Protein AF-A0A1Q8KWK7-F1 (afdb_monomer_lite)

pLDDT: mean 77.72, std 19.15, range [21.69, 97.81]

Radius of gyration: 31.11 Å; chains: 1; bounding box: 52×46×119 Å

Foldseek 3Di:
DDDDDDDDDDDDDDDFFQKWKKFAAFAQDQFLLRAGEHPQQEDFFDKEFAQQAPNCVVVPDDGQWIWTWHDDPRTIMTTIGGPCVDPSNVVSLVVQVVCFLQKFKHWDWDQPDWDWDDDPNDIGIYRNYIGTHHMYIYRAHRRGRSRMGIPDRDDDDDDDDDPVNVVVVVVVVVVVVVVVVVVVVVSVVVVVVVVLVVLLVCLVVLQKWWKWFDPPQAFPLQLRLLLQVLLVVLCVVLVPPDRAAETEIETDDSVPSVPDPDPTTPDMDSDDDQWAFDLVPGRYIYGYSPDGNLSSNLVSSLRSVVNSPDDNVRSVVRSVVRSVVRPDRVVSVVVVVD

Sequence (338 aa):
MMDTKRVGALRVKSEARGEVEAVFATLGVRDLDGDVTIPGAFTEGQEVRISAYGHSSWDGALPVGRGRITVRGNQAVMAGKFFLDTEAGRDTFAVVKHMGELQEWSYGFDVVDSEFGDHAGQRVRFLRRLSVHEVSPVLLGAAGPGRTRTLVAKSAARDHLSPGDRAELRAIAQLHEVRAIREAAHRRDADLRFRREQLAEAVRAGELIPYSEDLVRRPPLATFAPAWAGARWAVTELGVHVDPQIRWFSPEPAELSAVSGDDHVVAYAEQPLLGFCRPNADWTVWLRSDLPSRRAWAVAAHEVAHLAGHDEPGAVLFEAKAAAAYPGPVEVARWLWR

Secondary structure (DSSP, 8-state):
------------------EEEEEEEETTSB-TTSEEEPTT-S-TT-EEEEPSTTTGGGGTPPP-EEEEEEEETTEEEEEEEE-TTSHHHHHHHHHHHHHGGG-EEEEEEEEEEEEEEEETTEEEEEEEEEEEEEEEEESS-TT-TTSSEEEEE---S-----HHHHHHHHHHHHHHHHHHHHHHHHHHHHHHHHHHHHHHHHHHTTS-EEEEE-SSSS--HHHHHHHHHHHHHHHHHHT--SPPEEEEEEEPPTTTTTTS-SSSEEEEESS---EEEETTSSSEEEEETT--HHHHHHHHHHHHHHHTT--HHHHHHHHHHHHHS---HHHHHHHTT-

Structure (mmCIF, N/CA/C/O backbone):
data_AF-A0A1Q8KWK7-F1
#
_entry.id   AF-A0A1Q8KWK7-F1
#
loop_
_atom_site.group_PDB
_atom_site.id
_atom_site.type_symbol
_atom_site.label_atom_id
_atom_site.label_alt_id
_atom_site.label_comp_id
_atom_site.label_asym_id
_atom_site.label_entity_id
_atom_site.label_seq_id
_atom_site.pdbx_PDB_ins_code
_atom_site.Cartn_x
_atom_site.Cartn_y
_atom_site.Cartn_z
_atom_site.occupancy
_atom_site.B_iso_or_equiv
_atom_site.auth_seq_id
_atom_site.auth_comp_id
_atom_site.auth_asym_id
_atom_site.auth_atom_id
_atom_site.pdbx_PDB_model_num
ATOM 1 N N . MET A 1 1 ? 2.372 -3.506 78.000 1.00 33.81 1 MET A N 1
ATOM 2 C CA . MET A 1 1 ? 1.476 -4.656 77.765 1.00 33.81 1 MET A CA 1
ATOM 3 C C . MET A 1 1 ? 0.548 -4.245 76.634 1.00 33.81 1 MET A C 1
ATOM 5 O O . MET A 1 1 ? -0.051 -3.183 76.743 1.00 33.81 1 MET A O 1
ATOM 9 N N . MET A 1 2 ? 0.588 -4.975 75.518 1.00 23.38 2 MET A N 1
ATOM 10 C CA . MET A 1 2 ? -0.150 -4.678 74.286 1.00 23.38 2 MET A CA 1
ATOM 11 C C . MET A 1 2 ? -1.668 -4.788 74.469 1.00 23.38 2 MET A C 1
ATOM 13 O O . MET A 1 2 ? -2.153 -5.586 75.268 1.00 23.38 2 MET A O 1
ATOM 17 N N . ASP A 1 3 ? -2.356 -3.974 73.672 1.00 25.94 3 ASP A N 1
ATOM 18 C CA . ASP A 1 3 ? -3.795 -3.843 73.475 1.00 25.94 3 ASP A CA 1
ATOM 19 C C . ASP A 1 3 ? -4.578 -5.143 73.255 1.00 25.94 3 ASP A C 1
ATOM 21 O O . ASP A 1 3 ? -4.111 -6.105 72.647 1.00 25.94 3 ASP A O 1
ATOM 25 N N . THR A 1 4 ? -5.881 -5.060 73.533 1.00 23.33 4 THR A N 1
ATOM 26 C CA . THR A 1 4 ? -6.863 -5.398 72.491 1.00 23.33 4 THR A CA 1
ATOM 27 C C . THR A 1 4 ? -8.166 -4.622 72.689 1.00 23.33 4 THR A C 1
ATOM 29 O O . THR A 1 4 ? -8.915 -4.855 73.635 1.00 23.33 4 THR A O 1
ATOM 32 N N . LYS A 1 5 ? -8.487 -3.729 71.745 1.00 21.69 5 LYS A N 1
ATOM 33 C CA . LYS A 1 5 ? -9.862 -3.284 71.483 1.00 21.69 5 LYS A CA 1
ATOM 34 C C . LYS A 1 5 ? -10.286 -3.803 70.114 1.00 21.69 5 LYS A C 1
ATOM 36 O O . LYS A 1 5 ? -9.664 -3.496 69.102 1.00 21.69 5 LYS A O 1
ATOM 41 N N . ARG A 1 6 ? -11.361 -4.597 70.100 1.00 30.23 6 ARG A N 1
ATOM 42 C CA . ARG A 1 6 ? -12.084 -4.990 68.886 1.00 30.23 6 ARG A CA 1
ATOM 43 C C . ARG A 1 6 ? -12.682 -3.751 68.211 1.00 30.23 6 ARG A C 1
ATOM 45 O O . ARG A 1 6 ? -13.361 -2.962 68.861 1.00 30.23 6 ARG A O 1
ATOM 52 N N . VAL A 1 7 ? -12.511 -3.667 66.897 1.00 27.02 7 VAL A N 1
ATOM 53 C CA . VAL A 1 7 ? -13.316 -2.871 65.957 1.00 27.02 7 VAL A CA 1
ATOM 54 C C . VAL A 1 7 ? -13.722 -3.890 64.887 1.00 27.02 7 VAL A C 1
ATOM 56 O O . VAL A 1 7 ? -12.856 -4.569 64.351 1.00 27.02 7 VAL A O 1
ATOM 59 N N . GLY A 1 8 ? -14.989 -4.254 64.701 1.00 23.92 8 GLY A N 1
ATOM 60 C CA . GLY A 1 8 ? -16.098 -3.414 64.252 1.00 23.92 8 GLY A CA 1
ATOM 61 C C . GLY A 1 8 ? -16.413 -3.847 62.813 1.00 23.92 8 GLY A C 1
ATOM 62 O O . GLY A 1 8 ? -15.510 -3.872 61.986 1.00 23.92 8 GLY A O 1
ATOM 63 N N . ALA A 1 9 ? -17.649 -4.278 62.549 1.00 27.52 9 ALA A N 1
ATOM 64 C CA . ALA A 1 9 ? -18.087 -4.925 61.308 1.00 27.52 9 ALA A CA 1
ATOM 65 C C . ALA A 1 9 ? -17.506 -4.298 60.024 1.00 27.52 9 ALA A C 1
ATOM 67 O O . ALA A 1 9 ? -17.613 -3.086 59.811 1.00 27.52 9 ALA A O 1
ATOM 68 N N . LEU A 1 10 ? -16.944 -5.141 59.147 1.00 24.11 10 LEU A N 1
ATOM 69 C CA . LEU A 1 10 ? -16.516 -4.746 57.807 1.00 24.11 10 LEU A CA 1
ATOM 70 C C . LEU A 1 10 ? -17.763 -4.394 56.986 1.00 24.11 10 LEU A C 1
ATOM 72 O O . LEU A 1 10 ? -18.460 -5.247 56.444 1.00 24.11 10 LEU A O 1
ATOM 76 N N . ARG A 1 11 ? -18.075 -3.104 56.949 1.00 24.67 11 ARG A N 1
ATOM 77 C CA . ARG A 1 11 ? -19.122 -2.530 56.114 1.00 24.67 11 ARG A CA 1
ATOM 78 C C . ARG A 1 11 ? -18.589 -2.509 54.681 1.00 24.67 11 ARG A C 1
ATOM 80 O O . ARG A 1 11 ? -17.688 -1.726 54.390 1.00 24.67 11 ARG A O 1
ATOM 87 N N . VAL A 1 12 ? -19.130 -3.362 53.807 1.00 35.69 12 VAL A N 1
ATOM 88 C CA . VAL A 1 12 ? -18.898 -3.284 52.355 1.00 35.69 12 VAL A CA 1
ATOM 89 C C . VAL A 1 12 ? -19.246 -1.863 51.914 1.00 35.69 12 VAL A C 1
ATOM 91 O O . VAL A 1 12 ? -20.377 -1.408 52.093 1.00 35.69 12 VAL A O 1
ATOM 94 N N . LYS A 1 13 ? -18.250 -1.125 51.421 1.00 25.31 13 LYS A N 1
ATOM 95 C CA . LYS A 1 13 ? -18.422 0.239 50.924 1.00 25.31 13 LYS A CA 1
ATOM 96 C C . LYS A 1 13 ? -17.697 0.414 49.592 1.00 25.31 13 LYS A C 1
ATOM 98 O O . LYS A 1 13 ? -16.474 0.404 49.542 1.00 25.31 13 LYS A O 1
ATOM 103 N N . SER A 1 14 ? -18.527 0.710 48.592 1.00 34.78 14 SER A N 1
ATOM 104 C CA . SER A 1 14 ? -18.256 1.287 47.272 1.00 34.78 14 SER A CA 1
ATOM 105 C C . SER A 1 14 ? -17.955 0.316 46.128 1.00 34.78 14 SER A C 1
ATOM 107 O O . SER A 1 14 ? -16.841 -0.164 45.956 1.00 34.78 14 SER A O 1
ATOM 109 N N . GLU A 1 15 ? -18.987 0.142 45.304 1.00 45.28 15 GLU A N 1
ATOM 110 C CA . GLU A 1 15 ? -19.025 -0.483 43.981 1.00 45.28 15 GLU A CA 1
ATOM 111 C C . GLU A 1 15 ? -17.955 0.097 43.035 1.00 45.28 15 GLU A C 1
ATOM 113 O O . GLU A 1 15 ? -17.740 1.314 42.987 1.00 45.28 15 GLU A O 1
ATOM 118 N N . ALA A 1 16 ? -17.294 -0.763 42.254 1.00 56.19 16 ALA A N 1
ATOM 119 C CA . ALA A 1 16 ? -16.527 -0.318 41.095 1.00 56.19 16 ALA A CA 1
ATOM 120 C C . ALA A 1 16 ? -17.495 0.349 40.103 1.00 56.19 16 ALA A C 1
ATOM 122 O O . ALA A 1 16 ? -18.523 -0.227 39.759 1.00 56.19 16 ALA A O 1
ATOM 123 N N . ARG A 1 17 ? -17.197 1.575 39.655 1.00 72.44 17 ARG A N 1
ATOM 124 C CA . ARG A 1 17 ? -18.088 2.305 38.732 1.00 72.44 17 ARG A CA 1
ATOM 125 C C . ARG A 1 17 ? -17.868 1.951 37.264 1.00 72.44 17 ARG A C 1
ATOM 127 O O . ARG A 1 17 ? -18.694 2.314 36.436 1.00 72.44 17 ARG A O 1
ATOM 134 N N . GLY A 1 18 ? -16.772 1.260 36.948 1.00 82.12 18 GLY A N 1
ATOM 135 C CA . GLY A 1 18 ? -16.426 0.856 35.582 1.00 82.12 18 GLY A CA 1
ATOM 136 C C . GLY A 1 18 ? -16.164 2.033 34.647 1.00 82.12 18 GLY A C 1
ATOM 137 O O . GLY A 1 18 ? -16.231 1.859 33.439 1.00 82.12 18 GLY A O 1
ATOM 138 N N . GLU A 1 19 ? -15.923 3.227 35.188 1.00 88.00 19 GLU A N 1
ATOM 139 C CA . GLU A 1 19 ? -15.697 4.451 34.419 1.00 88.00 19 GLU A CA 1
ATOM 140 C C . GLU A 1 19 ? -14.281 4.464 33.831 1.00 88.00 19 GLU A C 1
ATOM 142 O O . GLU A 1 19 ? -13.305 4.170 34.534 1.00 88.00 19 GLU A O 1
ATOM 147 N N . VAL A 1 20 ? -14.183 4.852 32.559 1.00 89.81 20 VAL A N 1
ATOM 148 C CA . VAL A 1 20 ? -12.926 5.002 31.826 1.00 89.81 20 VAL A CA 1
ATOM 149 C C . VAL A 1 20 ? -12.938 6.282 30.990 1.00 89.81 20 VAL A C 1
ATOM 151 O O . VAL A 1 20 ? -13.941 6.610 30.361 1.00 89.81 20 VAL A O 1
ATOM 154 N N . GLU A 1 21 ? -11.818 7.000 30.969 1.00 91.31 21 GLU A N 1
ATOM 155 C CA . GLU A 1 21 ? -11.528 7.987 29.926 1.00 91.31 21 GLU A CA 1
ATOM 156 C C . GLU A 1 21 ? -10.283 7.543 29.164 1.00 91.31 21 GLU A C 1
ATOM 158 O O . GLU A 1 21 ? -9.274 7.202 29.785 1.00 91.31 21 GLU A O 1
ATOM 163 N N . ALA A 1 22 ? -10.336 7.575 27.836 1.00 89.75 22 ALA A N 1
ATOM 164 C CA . ALA A 1 22 ? -9.226 7.168 26.986 1.00 89.75 22 ALA A CA 1
ATOM 165 C C . ALA A 1 22 ? -9.057 8.103 25.790 1.00 89.75 22 ALA A C 1
ATOM 167 O O . ALA A 1 22 ? -10.029 8.434 25.115 1.00 89.75 22 ALA A O 1
ATOM 168 N N . VAL A 1 23 ? -7.818 8.502 25.504 1.00 90.88 23 VAL A N 1
ATOM 169 C CA . VAL A 1 23 ? -7.465 9.115 24.218 1.00 90.88 23 VAL A CA 1
ATOM 170 C C . VAL A 1 23 ? -7.363 7.988 23.204 1.00 90.88 23 VAL A C 1
ATOM 172 O O . VAL A 1 23 ? -6.480 7.147 23.354 1.00 90.88 23 VAL A O 1
ATOM 175 N N . PHE A 1 24 ? -8.234 7.974 22.195 1.00 90.19 24 PHE A N 1
ATOM 176 C CA . PHE A 1 24 ? -8.251 6.933 21.159 1.00 90.19 24 PHE A CA 1
ATOM 177 C C . PHE A 1 24 ? -7.716 7.417 19.803 1.00 90.19 24 PHE A C 1
ATOM 179 O O . PHE A 1 24 ? -7.423 6.600 18.936 1.00 90.19 24 PHE A O 1
ATOM 186 N N . ALA A 1 25 ? -7.541 8.731 19.625 1.00 90.88 25 ALA A N 1
ATOM 187 C CA . ALA A 1 25 ? -6.848 9.299 18.472 1.00 90.88 25 ALA A CA 1
ATOM 188 C C . ALA A 1 25 ? -6.155 10.625 18.825 1.00 90.88 25 ALA A C 1
ATOM 190 O O . ALA A 1 25 ? -6.646 11.403 19.649 1.00 90.88 25 ALA A O 1
ATOM 191 N N . THR A 1 26 ? -5.030 10.897 18.159 1.00 87.88 26 THR A N 1
ATOM 192 C CA . THR A 1 26 ? -4.382 12.217 18.137 1.00 87.88 26 THR A CA 1
ATOM 193 C C . THR A 1 26 ? -4.587 12.836 16.756 1.00 87.88 26 THR A C 1
ATOM 195 O O . THR A 1 26 ? -4.325 12.192 15.747 1.00 87.88 26 THR A O 1
ATOM 198 N N . LEU A 1 27 ? -5.067 14.074 16.714 1.00 90.94 27 LEU A N 1
ATOM 199 C CA . LEU A 1 27 ? -5.461 14.786 15.500 1.00 90.94 27 LEU A CA 1
ATOM 200 C C . LEU A 1 27 ? -4.290 15.571 14.902 1.00 90.94 27 LEU A C 1
ATOM 202 O O . LEU A 1 27 ? -3.419 16.057 15.627 1.00 90.94 27 LEU A O 1
ATOM 206 N N . GLY A 1 28 ? -4.314 15.746 13.581 1.00 89.62 28 GLY A N 1
ATOM 207 C CA . GLY A 1 28 ? -3.354 16.557 12.830 1.00 89.62 28 GLY A CA 1
ATOM 208 C C . GLY A 1 28 ? -1.962 15.937 12.711 1.00 89.62 28 GLY A C 1
ATOM 209 O O . GLY A 1 28 ? -1.019 16.636 12.351 1.00 89.62 28 GLY A O 1
ATOM 210 N N . VAL A 1 29 ? -1.823 14.649 13.026 1.00 87.75 29 VAL A N 1
ATOM 211 C CA . VAL A 1 29 ? -0.578 13.888 12.896 1.00 87.75 29 VAL A CA 1
ATOM 212 C C . VAL A 1 29 ? -0.804 12.703 11.972 1.00 87.75 29 VAL A C 1
ATOM 214 O O . VAL A 1 29 ? -1.891 12.128 11.970 1.00 87.75 29 VAL A O 1
ATOM 217 N N . ARG A 1 30 ? 0.229 12.346 11.206 1.00 83.62 30 ARG A N 1
ATOM 218 C CA . ARG A 1 30 ? 0.225 11.134 10.388 1.00 83.62 30 ARG A CA 1
ATOM 219 C C . ARG A 1 30 ? 0.282 9.902 11.287 1.00 83.62 30 ARG A C 1
ATOM 221 O O . ARG A 1 30 ? 1.173 9.813 12.137 1.00 83.62 30 ARG A O 1
ATOM 228 N N . ASP A 1 31 ? -0.661 8.991 11.109 1.00 80.50 31 ASP A N 1
ATOM 229 C CA . ASP A 1 31 ? -0.718 7.724 11.830 1.00 80.50 31 ASP A CA 1
ATOM 230 C C . ASP A 1 31 ? 0.106 6.622 11.131 1.00 80.50 31 ASP A C 1
ATOM 232 O O . ASP A 1 31 ? 0.814 6.867 10.144 1.00 80.50 31 ASP A O 1
ATOM 236 N N . LEU A 1 32 ? 0.090 5.412 11.695 1.00 69.31 32 LEU A N 1
ATOM 237 C CA . LEU A 1 32 ? 0.813 4.259 11.157 1.00 69.31 32 LEU A CA 1
ATOM 238 C C . LEU A 1 32 ? 0.216 3.737 9.844 1.00 69.31 32 LEU A C 1
ATOM 240 O O . LEU A 1 32 ? 0.944 3.105 9.080 1.00 69.31 32 LEU A O 1
ATOM 244 N N . ASP A 1 33 ? -1.054 4.034 9.571 1.00 71.38 33 ASP A N 1
ATOM 245 C CA . ASP A 1 33 ? -1.737 3.680 8.325 1.00 71.38 33 ASP A CA 1
ATOM 246 C C . ASP A 1 33 ? -1.497 4.746 7.230 1.00 71.38 33 ASP A C 1
ATOM 248 O O . ASP A 1 33 ? -1.816 4.547 6.061 1.00 71.38 33 ASP A O 1
ATOM 252 N N . GLY A 1 34 ? -0.834 5.854 7.579 1.00 77.50 34 GLY A N 1
ATOM 253 C CA . GLY A 1 34 ? -0.448 6.922 6.661 1.00 77.50 34 GLY A CA 1
ATOM 254 C C . GLY A 1 34 ? -1.514 7.995 6.462 1.00 77.50 34 GLY A C 1
ATOM 255 O O . GLY A 1 34 ? -1.320 8.891 5.635 1.00 77.50 34 GLY A O 1
ATOM 256 N N . ASP A 1 35 ? -2.588 7.941 7.244 1.00 84.69 35 ASP A N 1
ATOM 257 C CA . ASP A 1 35 ? -3.664 8.917 7.241 1.00 84.69 35 ASP A CA 1
ATOM 258 C C . ASP A 1 35 ? -3.364 10.072 8.203 1.00 84.69 35 ASP A C 1
ATOM 260 O O . ASP A 1 35 ? -2.607 9.949 9.169 1.00 84.69 35 ASP A O 1
ATOM 264 N N . VAL A 1 36 ? -3.992 11.222 7.954 1.00 89.94 36 VAL A N 1
ATOM 265 C CA . VAL A 1 36 ? -4.027 12.346 8.895 1.00 89.94 36 VAL A CA 1
ATOM 266 C C . VAL A 1 36 ? -5.477 12.651 9.237 1.00 89.94 36 VAL A C 1
ATOM 268 O O . VAL A 1 36 ? -6.229 13.192 8.427 1.00 89.94 36 VAL A O 1
ATOM 271 N N . THR A 1 37 ? -5.876 12.352 10.470 1.00 93.12 37 THR A N 1
ATOM 272 C CA . THR A 1 37 ? -7.208 12.728 10.961 1.00 93.12 37 THR A CA 1
ATOM 273 C C . THR A 1 37 ? -7.216 14.194 11.374 1.00 93.12 37 THR A C 1
ATOM 275 O O . THR A 1 37 ? -6.492 14.577 12.295 1.00 93.12 37 THR A O 1
ATOM 278 N N . ILE A 1 38 ? -8.014 15.038 10.714 1.00 94.25 38 ILE A N 1
ATOM 279 C CA . ILE A 1 38 ? -8.011 16.484 10.989 1.00 94.25 38 ILE A CA 1
ATOM 280 C C . ILE A 1 38 ? -8.949 16.865 12.149 1.00 94.25 38 ILE A C 1
ATOM 282 O O . ILE A 1 38 ? -9.902 16.140 12.454 1.00 94.25 38 ILE A O 1
ATOM 286 N N . PRO A 1 39 ? -8.727 18.019 12.809 1.00 93.69 39 PRO A N 1
ATOM 287 C CA . PRO A 1 39 ? -9.713 18.591 13.721 1.00 93.69 39 PRO A CA 1
ATOM 288 C C . PRO A 1 39 ? -11.090 18.720 13.058 1.00 93.69 39 PRO A C 1
ATOM 290 O O . PRO A 1 39 ? -11.207 19.258 11.961 1.00 93.69 39 PRO A O 1
ATOM 293 N N . GLY A 1 40 ? -12.128 18.221 13.733 1.00 92.69 40 GLY A N 1
ATOM 294 C CA . GLY A 1 40 ? -13.500 18.179 13.210 1.00 92.69 40 GLY A CA 1
ATOM 295 C C . GLY A 1 40 ? -13.894 16.871 12.516 1.00 92.69 40 GLY A C 1
ATOM 296 O O . GLY A 1 40 ? -15.066 16.707 12.190 1.00 92.69 40 GLY A O 1
ATOM 297 N N . ALA A 1 41 ? -12.969 15.917 12.350 1.00 94.38 41 ALA A N 1
ATOM 298 C CA . ALA A 1 41 ? -13.277 14.626 11.729 1.00 94.38 41 ALA A CA 1
ATOM 299 C C . ALA A 1 41 ? -14.226 13.740 12.545 1.00 94.38 41 ALA A C 1
ATOM 301 O O . ALA A 1 41 ? -14.972 12.940 11.977 1.00 94.38 41 ALA A O 1
ATOM 302 N N . PHE A 1 42 ? -14.208 13.886 13.870 1.00 95.06 42 PHE A N 1
ATOM 303 C CA . PHE A 1 42 ? -15.075 13.150 14.783 1.00 95.06 42 PHE A CA 1
ATOM 304 C C . PHE A 1 42 ? -16.322 13.953 15.142 1.00 95.06 42 PHE A C 1
ATOM 306 O O . PHE A 1 42 ? -16.250 15.155 15.400 1.00 95.06 42 PHE A O 1
ATOM 313 N N . THR A 1 43 ? -17.460 13.264 15.230 1.00 93.31 43 THR A N 1
ATOM 314 C CA . THR A 1 43 ? -18.720 13.874 15.662 1.00 93.31 43 THR A CA 1
ATOM 315 C C . THR A 1 43 ? -18.739 14.005 17.188 1.00 93.31 43 THR A C 1
ATOM 317 O O . THR A 1 43 ? -18.772 13.006 17.908 1.00 93.31 43 THR A O 1
ATOM 320 N N . GLU A 1 44 ? -18.727 15.242 17.692 1.00 93.19 44 GLU A N 1
ATOM 321 C CA . GLU A 1 44 ? -18.819 15.528 19.129 1.00 93.19 44 GLU A CA 1
ATOM 322 C C . GLU A 1 44 ? -20.098 14.926 19.725 1.00 93.19 44 GLU A C 1
ATOM 324 O O . GLU A 1 44 ? -21.193 15.058 19.177 1.00 93.19 44 GLU A O 1
ATOM 329 N N . GLY A 1 45 ? -19.964 14.257 20.867 1.00 91.56 45 GLY A N 1
ATOM 330 C CA . GLY A 1 45 ? -21.085 13.644 21.561 1.00 91.56 45 GLY A CA 1
ATOM 331 C C . GLY A 1 45 ? -21.585 12.335 20.947 1.00 91.56 45 GLY A C 1
ATOM 332 O O . GLY A 1 45 ? -22.549 11.779 21.479 1.00 91.56 45 GLY A O 1
ATOM 333 N N . GLN A 1 46 ? -20.952 11.816 19.890 1.00 93.31 46 GLN A N 1
ATOM 334 C CA . GLN A 1 46 ? -21.315 10.533 19.288 1.00 93.31 46 GLN A CA 1
ATOM 335 C C . GLN A 1 46 ? -21.233 9.400 20.316 1.00 93.31 46 GLN A C 1
ATOM 337 O O . GLN A 1 46 ? -20.225 9.240 21.009 1.00 93.31 46 GLN A O 1
ATOM 342 N N . GLU A 1 47 ? -22.306 8.614 20.423 1.00 95.62 47 GLU A N 1
ATOM 343 C CA . GLU A 1 47 ? -22.310 7.407 21.246 1.00 95.62 47 GLU A CA 1
ATOM 344 C C . GLU A 1 47 ? -21.597 6.273 20.519 1.00 95.62 47 GLU A C 1
ATOM 346 O O . GLU A 1 47 ? -21.844 6.023 19.340 1.00 95.62 47 GLU A O 1
ATOM 351 N N . VAL A 1 48 ? -20.736 5.568 21.244 1.00 92.06 48 VAL A N 1
ATOM 352 C CA . VAL A 1 48 ? -19.946 4.458 20.715 1.00 92.06 48 VAL A CA 1
ATOM 353 C C . VAL A 1 48 ? -20.020 3.254 21.636 1.00 92.06 48 VAL A C 1
ATOM 355 O O . VAL A 1 48 ? -20.239 3.366 22.847 1.00 92.06 48 VAL A O 1
ATOM 358 N N . ARG A 1 49 ? -19.823 2.076 21.052 1.00 97.00 49 ARG A N 1
ATOM 359 C CA . ARG A 1 49 ? -19.606 0.841 21.807 1.00 97.00 49 ARG A CA 1
ATOM 360 C C . ARG A 1 49 ? -18.161 0.809 22.286 1.00 97.00 49 ARG A C 1
ATOM 362 O O . ARG A 1 49 ? -17.277 1.271 21.572 1.00 97.00 49 ARG A O 1
ATOM 369 N N . ILE A 1 50 ? -17.932 0.241 23.465 1.00 96.12 50 ILE A N 1
ATOM 370 C CA . ILE A 1 50 ? -16.594 -0.215 23.838 1.00 96.12 50 ILE A CA 1
ATOM 371 C C . ILE A 1 50 ? -16.506 -1.671 23.393 1.00 96.12 50 ILE A C 1
ATOM 373 O O . ILE A 1 50 ? -17.195 -2.526 23.960 1.00 96.12 50 ILE A O 1
ATOM 377 N N . SER A 1 51 ? -15.725 -1.943 22.348 1.00 92.12 51 SER A N 1
ATOM 378 C CA . SER A 1 51 ? -15.500 -3.318 21.897 1.00 92.12 51 SER A CA 1
ATOM 379 C C . SER A 1 51 ? -14.698 -4.086 22.942 1.00 92.12 51 SER A C 1
ATOM 381 O O . SER A 1 51 ? -13.898 -3.517 23.691 1.00 92.12 51 SER A O 1
ATOM 383 N N . ALA A 1 52 ? -14.886 -5.402 22.964 1.00 88.94 52 ALA A N 1
ATOM 384 C CA . ALA A 1 52 ? -13.947 -6.293 23.626 1.00 88.94 52 ALA A CA 1
ATOM 385 C C . ALA A 1 52 ? -12.521 -6.104 23.053 1.00 88.94 52 ALA A C 1
ATOM 387 O O . ALA A 1 52 ? -12.341 -5.613 21.931 1.00 88.94 52 ALA A O 1
ATOM 388 N N . TYR A 1 53 ? -11.513 -6.474 23.850 1.00 87.38 53 TYR A N 1
ATOM 389 C CA . TYR A 1 53 ? -10.090 -6.220 23.582 1.00 87.38 53 TYR A CA 1
ATOM 390 C C . TYR A 1 53 ? -9.675 -6.644 22.168 1.00 87.38 53 TYR A C 1
ATOM 392 O O . TYR A 1 53 ? -10.051 -7.732 21.725 1.00 87.38 53 TYR A O 1
ATOM 400 N N . GLY A 1 54 ? -8.896 -5.807 21.478 1.00 81.62 54 GLY A N 1
ATOM 401 C CA . GLY A 1 54 ? -8.422 -6.089 20.121 1.00 81.62 54 GLY A CA 1
ATOM 402 C C . GLY A 1 54 ? -9.573 -6.213 19.133 1.00 81.62 54 GLY A C 1
ATOM 403 O O . GLY A 1 54 ? -9.703 -7.252 18.498 1.00 81.62 54 GLY A O 1
ATOM 404 N N . HIS A 1 55 ? -10.474 -5.222 19.109 1.00 85.19 55 HIS A N 1
ATOM 405 C CA . HIS A 1 55 ? -11.594 -5.158 18.155 1.00 85.19 55 HIS A CA 1
ATOM 406 C C . HIS A 1 55 ? -12.510 -6.387 18.146 1.00 85.19 55 HIS A C 1
ATOM 408 O O . HIS A 1 55 ? -13.252 -6.640 17.199 1.00 85.19 55 HIS A O 1
ATOM 414 N N . SER A 1 56 ? -12.494 -7.172 19.222 1.00 82.38 56 SER A N 1
ATOM 415 C CA . SER A 1 56 ? -12.978 -8.544 19.143 1.00 82.38 56 SER A CA 1
ATOM 416 C C . SER A 1 56 ? -14.486 -8.697 19.045 1.00 82.38 56 SER A C 1
ATOM 418 O O . SER A 1 56 ? -14.973 -9.783 18.717 1.00 82.38 56 SER A O 1
ATOM 420 N N . SER A 1 57 ? -15.226 -7.608 19.254 1.00 77.88 57 SER A N 1
ATOM 421 C CA . SER A 1 57 ? -16.659 -7.580 19.010 1.00 77.88 57 SER A CA 1
ATOM 422 C C . SER A 1 57 ? -17.042 -7.706 17.537 1.00 77.88 57 SER A C 1
ATOM 424 O O . SER A 1 57 ? -18.149 -8.155 17.248 1.00 77.88 57 SER A O 1
ATOM 426 N N . TRP A 1 58 ? -16.129 -7.406 16.610 1.00 72.50 58 TRP A N 1
ATOM 427 C CA . TRP A 1 58 ? -16.331 -7.657 15.180 1.00 72.50 58 TRP A CA 1
ATOM 428 C C . TRP A 1 58 ? -16.308 -9.150 14.823 1.00 72.50 58 TRP A C 1
ATOM 430 O O . TRP A 1 58 ? -16.947 -9.551 13.856 1.00 72.50 58 TRP A O 1
ATOM 440 N N . ASP A 1 59 ? -15.671 -9.983 15.652 1.00 78.00 59 ASP A N 1
ATOM 441 C CA . ASP A 1 59 ? -15.607 -11.441 15.469 1.00 78.00 59 ASP A CA 1
ATOM 442 C C . ASP A 1 59 ? -16.564 -12.196 16.410 1.00 78.00 59 ASP A C 1
ATOM 444 O O . ASP A 1 59 ? -16.365 -13.371 16.724 1.00 78.00 59 ASP A O 1
ATOM 448 N N . GLY A 1 60 ? -17.601 -11.512 16.902 1.00 77.38 60 GLY A N 1
ATOM 449 C CA . GLY A 1 60 ? -18.682 -12.119 17.679 1.00 77.38 60 GLY A CA 1
ATOM 450 C C . GLY A 1 60 ? -18.535 -12.052 19.201 1.00 77.38 60 GLY A C 1
ATOM 451 O O . GLY A 1 60 ? -19.437 -12.517 19.899 1.00 77.38 60 GLY A O 1
ATOM 452 N N . ALA A 1 61 ? -17.468 -11.454 19.749 1.00 81.19 61 ALA A N 1
ATOM 453 C CA . ALA A 1 61 ? -17.436 -11.156 21.182 1.00 81.19 61 ALA A CA 1
ATOM 454 C C . ALA A 1 61 ? -18.473 -10.073 21.536 1.00 81.19 61 ALA A C 1
ATOM 456 O O . ALA A 1 61 ? -18.725 -9.139 20.775 1.00 81.19 61 ALA A O 1
ATOM 457 N N . LEU A 1 62 ? -19.077 -10.146 22.718 1.00 88.06 62 LEU A N 1
ATOM 458 C CA . LEU A 1 62 ? -20.026 -9.111 23.128 1.00 88.06 62 LEU A CA 1
ATOM 459 C C . LEU A 1 62 ? -19.291 -7.792 23.434 1.00 88.06 62 LEU A C 1
ATOM 461 O O . LEU A 1 62 ? -18.207 -7.829 24.020 1.00 88.06 62 LEU A O 1
ATOM 465 N N . PRO A 1 63 ? -19.857 -6.624 23.077 1.00 90.88 63 PRO A N 1
ATOM 466 C CA . PRO A 1 63 ? -19.345 -5.342 23.543 1.00 90.88 63 PRO A CA 1
ATOM 467 C C . PRO A 1 63 ? -19.296 -5.294 25.071 1.00 90.88 63 PRO A C 1
ATOM 469 O O . PRO A 1 63 ? -20.218 -5.740 25.754 1.00 90.88 63 PRO A O 1
ATOM 472 N N . VAL A 1 64 ? -18.227 -4.716 25.604 1.00 94.56 64 VAL A N 1
ATOM 473 C CA . VAL A 1 64 ? -17.910 -4.737 27.041 1.00 94.56 64 VAL A CA 1
ATOM 474 C C . VAL A 1 64 ? -18.282 -3.440 27.748 1.00 94.56 64 VAL A C 1
ATOM 476 O O . VAL A 1 64 ? -18.125 -3.322 28.962 1.00 94.56 64 VAL A O 1
ATOM 479 N N . GLY A 1 65 ? -18.772 -2.452 27.002 1.00 95.00 65 GLY A N 1
ATOM 480 C CA . GLY A 1 65 ? -19.204 -1.175 27.540 1.00 95.00 65 GLY A CA 1
ATOM 481 C C . GLY A 1 65 ? -19.777 -0.243 26.481 1.00 95.00 65 GLY A C 1
ATOM 482 O O . GLY A 1 65 ? -19.956 -0.602 25.314 1.00 95.00 65 GLY A O 1
ATOM 483 N N . ARG A 1 66 ? -20.041 0.995 26.895 1.00 96.12 66 ARG A N 1
ATOM 484 C CA . ARG A 1 66 ? -20.451 2.095 26.012 1.00 96.12 66 ARG A CA 1
ATOM 485 C C . ARG A 1 66 ? -19.766 3.390 26.415 1.00 96.12 66 ARG A C 1
ATOM 487 O O . ARG A 1 66 ? -19.432 3.572 27.586 1.00 96.12 66 ARG A O 1
ATOM 494 N N . GLY A 1 67 ? -19.620 4.304 25.470 1.00 94.06 67 GLY A N 1
ATOM 495 C CA . GLY A 1 67 ? -19.020 5.605 25.714 1.00 94.06 67 GLY A CA 1
ATOM 496 C C . GLY A 1 67 ? -19.564 6.698 24.816 1.00 94.06 67 GLY A C 1
ATOM 497 O O . GLY A 1 67 ? -20.471 6.488 24.008 1.00 94.06 67 GLY A O 1
ATOM 498 N N . ARG A 1 68 ? -19.000 7.885 25.001 1.00 95.75 68 ARG A N 1
ATOM 499 C CA . ARG A 1 68 ? -19.275 9.083 24.220 1.00 95.75 68 ARG A CA 1
ATOM 500 C C . ARG A 1 68 ? -17.957 9.706 23.784 1.00 95.75 68 ARG A C 1
ATOM 502 O O . ARG A 1 68 ? -17.039 9.817 24.598 1.00 95.75 68 ARG A O 1
ATOM 509 N N . ILE A 1 69 ? -17.880 10.097 22.517 1.00 95.00 69 ILE A N 1
ATOM 510 C CA . ILE A 1 69 ? -16.727 10.808 21.967 1.00 95.00 69 ILE A CA 1
ATOM 511 C C . ILE A 1 69 ? -16.807 12.284 22.351 1.00 95.00 69 ILE A C 1
ATOM 513 O O . ILE A 1 69 ? -17.850 12.917 22.191 1.00 95.00 69 ILE A O 1
ATOM 517 N N . THR A 1 70 ? -15.677 12.823 22.796 1.00 91.69 70 THR A N 1
ATOM 518 C CA . THR A 1 70 ? -15.440 14.253 22.971 1.00 91.69 70 THR A CA 1
ATOM 519 C C . THR A 1 70 ? -14.067 14.619 22.430 1.00 91.69 70 THR A C 1
ATOM 521 O O . THR A 1 70 ? -13.095 13.893 22.636 1.00 91.69 70 THR A O 1
ATOM 524 N N . VAL A 1 71 ? -13.955 15.766 21.770 1.00 90.38 71 VAL A N 1
ATOM 525 C CA . VAL A 1 71 ? -12.680 16.296 21.279 1.00 90.38 71 VAL A CA 1
ATOM 526 C C . VAL A 1 71 ? -12.124 17.323 22.267 1.00 90.38 71 VAL A C 1
ATOM 528 O O . VAL A 1 71 ? -12.787 18.289 22.638 1.00 90.38 71 VAL A O 1
ATOM 531 N N . ARG A 1 72 ? -10.878 17.123 22.709 1.00 88.12 72 ARG A N 1
ATOM 532 C CA . ARG A 1 72 ? -10.154 18.015 23.629 1.00 88.12 72 ARG A CA 1
ATOM 533 C C . ARG A 1 72 ? -8.844 18.458 22.976 1.00 88.12 72 ARG A C 1
ATOM 535 O O . ARG A 1 72 ? -7.857 17.726 22.985 1.00 88.12 72 ARG A O 1
ATOM 542 N N . GLY A 1 73 ? -8.825 19.658 22.394 1.00 91.06 73 GLY A N 1
ATOM 543 C CA . GLY A 1 73 ? -7.658 20.157 21.659 1.00 91.06 73 GLY A CA 1
ATOM 544 C C . GLY A 1 73 ? -7.346 19.275 20.447 1.00 91.06 73 GLY A C 1
ATOM 545 O O . GLY A 1 73 ? -8.184 19.127 19.563 1.00 91.06 73 GLY A O 1
ATOM 546 N N . ASN A 1 74 ? -6.158 18.668 20.417 1.00 88.88 74 ASN A N 1
ATOM 547 C CA . ASN A 1 74 ? -5.750 17.727 19.370 1.00 88.88 74 ASN A CA 1
ATOM 548 C C . ASN A 1 74 ? -5.994 16.253 19.741 1.00 88.88 74 ASN A C 1
ATOM 550 O O . ASN A 1 74 ? -5.389 15.373 19.137 1.00 88.88 74 ASN A O 1
ATOM 554 N N . GLN A 1 75 ? -6.824 15.957 20.742 1.00 89.50 75 GLN A N 1
ATOM 555 C CA . GLN A 1 75 ? -7.105 14.588 21.180 1.00 89.50 75 GLN A CA 1
ATOM 556 C C . GLN A 1 75 ? -8.587 14.264 21.023 1.00 89.50 75 GLN A C 1
ATOM 558 O O . GLN A 1 75 ? -9.443 15.014 21.493 1.00 89.50 75 GLN A O 1
ATOM 563 N N . ALA A 1 76 ? -8.886 13.121 20.409 1.00 92.94 76 ALA A N 1
ATOM 564 C CA . ALA A 1 76 ? -10.206 12.513 20.486 1.00 92.94 76 ALA A CA 1
ATOM 565 C C . ALA A 1 76 ? -10.247 11.588 21.707 1.00 92.94 76 ALA A C 1
ATOM 567 O O . ALA A 1 76 ? -9.411 10.692 21.862 1.00 92.94 76 ALA A O 1
ATOM 568 N N . VAL A 1 77 ? -11.198 11.847 22.598 1.00 93.69 77 VAL A N 1
ATOM 569 C CA . VAL A 1 77 ? -11.337 11.188 23.895 1.00 93.69 77 VAL A CA 1
ATOM 570 C C . VAL A 1 77 ? -12.661 10.443 23.937 1.00 93.69 77 VAL A C 1
ATOM 572 O O . VAL A 1 77 ? -13.700 10.986 23.579 1.00 93.69 77 VAL A O 1
ATOM 575 N N . MET A 1 78 ? -12.634 9.204 24.408 1.00 95.00 78 MET A N 1
ATOM 576 C CA . MET A 1 78 ? -13.826 8.445 24.753 1.00 95.00 78 MET A CA 1
ATOM 577 C C . MET A 1 78 ? -14.004 8.495 26.269 1.00 95.00 78 MET A C 1
ATOM 579 O O . MET A 1 78 ? -13.110 8.090 27.011 1.00 95.00 78 MET A O 1
ATOM 583 N N . ALA A 1 79 ? -15.151 9.003 26.720 1.00 93.00 79 ALA A N 1
ATOM 584 C CA . ALA A 1 79 ? -15.605 8.892 28.102 1.00 93.00 79 ALA A CA 1
ATOM 585 C C . ALA A 1 79 ? -16.661 7.786 28.178 1.00 93.00 79 ALA A C 1
ATOM 587 O O . ALA A 1 79 ? -17.716 7.885 27.544 1.00 93.00 79 ALA A O 1
ATOM 588 N N . GLY A 1 80 ? -16.386 6.719 28.925 1.00 92.19 80 GLY A N 1
ATOM 589 C CA . GLY A 1 80 ? -17.189 5.504 28.867 1.00 92.19 80 GLY A CA 1
ATOM 590 C C . GLY A 1 80 ? -17.312 4.740 30.170 1.00 92.19 80 GLY A C 1
ATOM 591 O O . GLY A 1 80 ? -16.751 5.097 31.207 1.00 92.19 80 GLY A O 1
ATOM 592 N N . LYS A 1 81 ? -18.115 3.678 30.098 1.00 92.94 81 LYS A N 1
ATOM 593 C CA . LYS A 1 81 ? -18.438 2.794 31.210 1.00 92.94 81 LYS A CA 1
ATOM 594 C C . LYS A 1 81 ? -18.472 1.339 30.749 1.00 92.94 81 LYS A C 1
ATOM 596 O O . LYS A 1 81 ? -19.205 1.006 29.815 1.00 92.94 81 LYS A O 1
ATOM 601 N N . PHE A 1 82 ? -17.721 0.484 31.436 1.00 92.94 82 PHE A N 1
ATOM 602 C CA . PHE A 1 82 ? -17.766 -0.967 31.269 1.00 92.94 82 PHE A CA 1
ATOM 603 C C . PHE A 1 82 ? -19.026 -1.572 31.905 1.00 92.94 82 PHE A C 1
ATOM 605 O O . PHE A 1 82 ? -19.512 -1.108 32.942 1.00 92.94 82 PHE A O 1
ATOM 612 N N . PHE A 1 83 ? -19.537 -2.641 31.300 1.00 91.94 83 PHE A N 1
ATOM 613 C CA . PHE A 1 83 ? -20.660 -3.437 31.793 1.00 91.94 83 PHE A CA 1
ATOM 614 C C . PHE A 1 83 ? -20.183 -4.402 32.883 1.00 91.94 83 PHE A C 1
ATOM 616 O O . PHE A 1 83 ? -19.951 -5.584 32.638 1.00 91.94 83 PHE A O 1
ATOM 623 N N . LEU A 1 84 ? -19.970 -3.885 34.096 1.00 87.69 84 LEU A N 1
ATOM 624 C CA . LEU A 1 84 ? -19.429 -4.660 35.223 1.00 87.69 84 LEU A CA 1
ATOM 625 C C . LEU A 1 84 ? -20.386 -5.731 35.777 1.00 87.69 84 LEU A C 1
ATOM 627 O O . LEU A 1 84 ? -20.003 -6.537 36.624 1.00 87.69 84 LEU A O 1
ATOM 631 N N . ASP A 1 85 ? -21.627 -5.755 35.314 1.00 84.62 85 ASP A N 1
ATOM 632 C CA . ASP A 1 85 ? -22.581 -6.843 35.514 1.00 84.62 85 ASP A CA 1
ATOM 633 C C . ASP A 1 85 ? -22.273 -8.061 34.625 1.00 84.62 85 ASP A C 1
ATOM 635 O O . ASP A 1 85 ? -22.605 -9.188 34.993 1.00 84.62 85 ASP A O 1
ATOM 639 N N . THR A 1 86 ? -21.520 -7.879 33.539 1.00 81.25 86 THR A N 1
ATOM 640 C CA . THR A 1 86 ? -21.029 -8.964 32.676 1.00 81.25 86 THR A CA 1
ATOM 641 C C . THR A 1 86 ? -19.626 -9.427 33.075 1.00 81.25 86 THR A C 1
ATOM 643 O O . THR A 1 86 ? -18.818 -8.646 33.576 1.00 81.25 86 THR A O 1
ATOM 646 N N . GLU A 1 87 ? -19.319 -10.704 32.846 1.00 85.19 87 GLU A N 1
ATOM 647 C CA . GLU A 1 87 ? -17.973 -11.259 33.056 1.00 85.19 87 GLU A CA 1
ATOM 648 C C . GLU A 1 87 ? -16.946 -10.578 32.145 1.00 85.19 87 GLU A C 1
ATOM 650 O O . GLU A 1 87 ? -16.020 -9.940 32.637 1.00 85.19 87 GLU A O 1
ATOM 655 N N . ALA A 1 88 ? -17.210 -10.549 30.836 1.00 81.75 88 ALA A N 1
ATOM 656 C CA . ALA A 1 88 ? -16.340 -9.902 29.855 1.00 81.75 88 ALA A CA 1
ATOM 657 C C . ALA A 1 88 ? -16.065 -8.415 30.164 1.00 81.75 88 ALA A C 1
ATOM 659 O O . ALA A 1 88 ? -14.945 -7.933 29.978 1.00 81.75 88 ALA A O 1
ATOM 660 N N . GLY A 1 89 ? -17.068 -7.679 30.656 1.00 86.88 89 GLY A N 1
ATOM 661 C CA . GLY A 1 89 ? -16.914 -6.284 31.063 1.00 86.88 89 GLY A CA 1
ATOM 662 C C . GLY A 1 89 ? -16.044 -6.104 32.306 1.00 86.88 89 GLY A C 1
ATOM 663 O O . GLY A 1 89 ? -15.213 -5.195 32.333 1.00 86.88 89 GLY A O 1
ATOM 664 N N . ARG A 1 90 ? -16.186 -6.974 33.316 1.00 88.44 90 ARG A N 1
ATOM 665 C CA . ARG A 1 90 ? -15.322 -6.958 34.509 1.00 88.44 90 ARG A CA 1
ATOM 666 C C . ARG A 1 90 ? -13.879 -7.293 34.163 1.00 88.44 90 ARG A C 1
ATOM 668 O O . ARG A 1 90 ? -12.984 -6.561 34.584 1.00 88.44 90 ARG A O 1
ATOM 675 N N . ASP A 1 91 ? -13.672 -8.339 33.375 1.00 84.88 91 ASP A N 1
ATOM 676 C CA . ASP A 1 91 ? -12.338 -8.817 33.024 1.00 84.88 91 ASP A CA 1
ATOM 677 C C . ASP A 1 91 ? -11.609 -7.791 32.163 1.00 84.88 91 ASP A C 1
ATOM 679 O O . ASP A 1 91 ? -10.482 -7.405 32.473 1.00 84.88 91 ASP A O 1
ATOM 683 N N . THR A 1 92 ? -12.280 -7.242 31.145 1.00 86.06 92 THR A N 1
ATOM 684 C CA . THR A 1 92 ? -11.678 -6.204 30.297 1.00 86.06 92 THR A CA 1
ATOM 685 C C . THR A 1 92 ? -11.341 -4.954 31.105 1.00 86.06 92 THR A C 1
ATOM 687 O O . THR A 1 92 ? -10.260 -4.393 30.933 1.00 86.06 92 THR A O 1
ATOM 690 N N . PHE A 1 93 ? -12.212 -4.529 32.027 1.00 87.50 93 PHE A N 1
ATOM 691 C CA . PHE A 1 93 ? -11.918 -3.394 32.903 1.00 87.50 93 PHE A CA 1
ATOM 692 C C . PHE A 1 93 ? -10.704 -3.656 33.805 1.00 87.50 93 PHE A C 1
ATOM 694 O O . PHE A 1 93 ? -9.855 -2.775 33.964 1.00 87.50 93 PHE A O 1
ATOM 701 N N . ALA A 1 94 ? -10.595 -4.858 34.376 1.00 83.38 94 ALA A N 1
ATOM 702 C CA . ALA A 1 94 ? -9.452 -5.248 35.194 1.00 83.38 94 ALA A CA 1
ATOM 703 C C . ALA A 1 94 ? -8.153 -5.248 34.375 1.00 83.38 94 ALA A C 1
ATOM 705 O O . ALA A 1 94 ? -7.159 -4.662 34.808 1.00 83.38 94 ALA A O 1
ATOM 706 N N . VAL A 1 95 ? -8.175 -5.820 33.168 1.00 82.75 95 VAL A N 1
ATOM 707 C CA . VAL A 1 95 ? -7.032 -5.812 32.244 1.00 82.75 95 VAL A CA 1
ATOM 708 C C . VAL A 1 95 ? -6.636 -4.382 31.887 1.00 82.75 95 VAL A C 1
ATOM 710 O O . VAL A 1 95 ? -5.469 -4.032 32.029 1.00 82.75 95 VAL A O 1
ATOM 713 N N . VAL A 1 96 ? -7.590 -3.534 31.490 1.00 84.19 96 VAL A N 1
ATOM 714 C CA . VAL A 1 96 ? -7.328 -2.128 31.137 1.00 84.19 96 VAL A CA 1
ATOM 715 C C . VAL A 1 96 ? -6.659 -1.382 32.288 1.00 84.19 96 VAL A C 1
ATOM 717 O O . VAL A 1 96 ? -5.681 -0.658 32.103 1.00 84.19 96 VAL A O 1
ATOM 720 N N . LYS A 1 97 ? -7.146 -1.605 33.509 1.00 80.12 97 LYS A N 1
ATOM 721 C CA . LYS A 1 97 ? -6.576 -1.001 34.710 1.00 80.12 97 LYS A CA 1
ATOM 722 C C . LYS A 1 97 ? -5.145 -1.480 34.980 1.00 80.12 97 LYS A C 1
ATOM 724 O O . LYS A 1 97 ? -4.299 -0.661 35.326 1.00 80.12 97 LYS A O 1
ATOM 729 N N . HIS A 1 98 ? -4.883 -2.782 34.869 1.00 78.50 98 HIS A N 1
ATOM 730 C CA . HIS A 1 98 ? -3.573 -3.358 35.187 1.00 78.50 98 HIS A CA 1
ATOM 731 C C . HIS A 1 98 ? -2.524 -3.126 34.097 1.00 78.50 98 HIS A C 1
ATOM 733 O O . HIS A 1 98 ? -1.345 -3.002 34.418 1.00 78.50 98 HIS A O 1
ATOM 739 N N . MET A 1 99 ? -2.940 -3.044 32.833 1.00 75.88 99 MET A N 1
ATOM 740 C CA . MET A 1 99 ? -2.048 -2.725 31.720 1.00 75.88 99 MET A CA 1
ATOM 741 C C . MET A 1 99 ? -1.581 -1.269 31.772 1.00 75.88 99 MET A C 1
ATOM 743 O O . MET A 1 99 ? -0.426 -0.991 31.453 1.00 75.88 99 MET A O 1
ATOM 747 N N . GLY A 1 100 ? -2.445 -0.345 32.208 1.00 75.88 100 GLY A N 1
ATOM 748 C CA . GLY A 1 100 ? -2.092 1.067 32.327 1.00 75.88 100 GLY A CA 1
ATOM 749 C C . GLY A 1 100 ? -1.564 1.624 31.003 1.00 75.88 100 GLY A C 1
ATOM 750 O O . GLY A 1 100 ? -2.245 1.556 29.985 1.00 75.88 100 GLY A O 1
ATOM 751 N N . GLU A 1 101 ? -0.343 2.158 31.019 1.00 74.75 101 GLU A N 1
ATOM 752 C CA . GLU A 1 101 ? 0.319 2.739 29.840 1.00 74.75 101 GLU A CA 1
ATOM 753 C C . GLU A 1 101 ? 0.889 1.697 28.862 1.00 74.75 101 GLU A C 1
ATOM 755 O O . GLU A 1 101 ? 1.255 2.054 27.749 1.00 74.75 101 GLU A O 1
ATOM 760 N N . LEU A 1 102 ? 0.962 0.414 29.243 1.00 71.94 102 LEU A N 1
ATOM 761 C CA . LEU A 1 102 ? 1.394 -0.667 28.339 1.00 71.94 102 LEU A CA 1
ATOM 762 C C . LEU A 1 102 ? 0.320 -1.047 27.312 1.00 71.94 102 LEU A C 1
ATOM 764 O O . LEU A 1 102 ? 0.549 -1.897 26.456 1.00 71.94 102 LEU A O 1
ATOM 768 N N . GLN A 1 103 ? -0.867 -0.471 27.456 1.00 84.56 103 GLN A N 1
ATOM 769 C CA . GLN A 1 103 ? -1.998 -0.627 26.567 1.00 84.56 103 GLN A CA 1
ATOM 770 C C . GLN A 1 103 ? -2.290 0.697 25.869 1.00 84.56 103 GLN A C 1
ATOM 772 O O . GLN A 1 103 ? -2.157 1.782 26.435 1.00 84.56 103 GLN A O 1
ATOM 777 N N . GLU A 1 104 ? -2.845 0.563 24.677 1.00 84.94 104 GLU A N 1
ATOM 778 C CA . GLU A 1 104 ? -3.303 1.649 23.839 1.00 84.94 104 GLU A CA 1
ATOM 779 C C . GLU A 1 104 ? -4.778 1.487 23.457 1.00 84.94 104 GLU A C 1
ATOM 781 O O . GLU A 1 104 ? -5.475 0.572 23.907 1.00 84.94 104 GLU A O 1
ATOM 786 N N . TRP A 1 105 ? -5.280 2.419 22.654 1.00 89.94 105 TRP A N 1
ATOM 787 C CA . TRP A 1 105 ? -6.664 2.433 22.201 1.00 89.94 105 TRP A CA 1
ATOM 788 C C . TRP A 1 105 ? -6.737 2.580 20.685 1.00 89.94 105 TRP A C 1
ATOM 790 O O . TRP A 1 105 ? -5.900 3.220 20.050 1.00 89.94 105 TRP A O 1
ATOM 800 N N . SER A 1 106 ? -7.757 1.968 20.100 1.00 90.31 106 SER A N 1
ATOM 801 C CA . SER A 1 106 ? -8.064 2.038 18.676 1.00 90.31 106 SER A CA 1
ATOM 802 C C . SER A 1 106 ? -9.575 2.181 18.492 1.00 90.31 106 SER A C 1
ATOM 804 O O . SER A 1 106 ? -10.328 2.223 19.465 1.00 90.31 106 SER A O 1
ATOM 806 N N . TYR A 1 107 ? -10.021 2.329 17.253 1.00 92.56 107 TYR A N 1
ATOM 807 C CA . TYR A 1 107 ? -11.417 2.559 16.916 1.00 92.56 107 TYR A CA 1
ATOM 808 C C . TYR A 1 107 ? -11.708 2.051 15.505 1.00 92.56 107 TYR A C 1
ATOM 810 O O . TYR A 1 107 ? -10.893 2.218 14.599 1.00 92.56 107 TYR A O 1
ATOM 818 N N . GLY A 1 108 ? -12.867 1.429 15.329 1.00 84.94 108 GLY A N 1
ATOM 819 C CA . GLY A 1 108 ? -13.419 1.005 14.049 1.00 84.94 108 GLY A CA 1
ATOM 820 C C . GLY A 1 108 ? -14.370 2.062 13.500 1.00 84.94 108 GLY A C 1
ATOM 821 O O . GLY A 1 108 ? -15.200 2.611 14.232 1.00 84.94 108 GLY A O 1
ATOM 822 N N . PHE A 1 109 ? -14.253 2.369 12.210 1.00 88.31 109 PHE A N 1
ATOM 823 C CA . PHE A 1 109 ? -14.964 3.481 11.586 1.00 88.31 109 PHE A CA 1
ATOM 824 C C . PHE A 1 109 ? -15.157 3.287 10.080 1.00 88.31 109 PHE A C 1
ATOM 826 O O . PHE A 1 109 ? -14.422 2.533 9.449 1.00 88.31 109 PHE A O 1
ATOM 833 N N . ASP A 1 110 ? -16.093 4.049 9.515 1.00 79.94 110 ASP A N 1
ATOM 834 C CA . ASP A 1 110 ? -16.178 4.310 8.076 1.00 79.94 110 ASP A CA 1
ATOM 835 C C . ASP A 1 110 ? -15.688 5.724 7.748 1.00 79.94 110 ASP A C 1
ATOM 837 O O . ASP A 1 110 ? -15.934 6.680 8.495 1.00 79.94 110 ASP A O 1
ATOM 841 N N . VAL A 1 111 ? -15.036 5.872 6.594 1.00 84.12 111 VAL A N 1
ATOM 842 C CA . VAL A 1 111 ? -14.661 7.180 6.045 1.00 84.12 111 VAL A CA 1
ATOM 843 C C . VAL A 1 111 ? -15.858 7.769 5.313 1.00 84.12 111 VAL A C 1
ATOM 845 O O . VAL A 1 111 ? -16.344 7.186 4.347 1.00 84.12 111 VAL A O 1
ATOM 848 N N . VAL A 1 112 ? -16.332 8.932 5.762 1.00 81.50 112 VAL A N 1
ATOM 849 C CA . VAL A 1 112 ? -17.494 9.603 5.157 1.00 81.50 112 VAL A CA 1
ATOM 850 C C . VAL A 1 112 ? -17.105 10.818 4.320 1.00 81.50 112 VAL A C 1
ATOM 852 O O . VAL A 1 112 ? -17.844 11.197 3.416 1.00 81.50 112 VAL A O 1
ATOM 855 N N . ASP A 1 113 ? -15.980 11.457 4.637 1.00 81.31 113 ASP A N 1
ATOM 856 C CA . ASP A 1 113 ? -15.366 12.511 3.829 1.00 81.31 113 ASP A CA 1
ATOM 857 C C . ASP A 1 113 ? -13.844 12.472 4.011 1.00 81.31 113 ASP A C 1
ATOM 859 O O . ASP A 1 113 ? -13.344 12.380 5.140 1.00 81.31 113 ASP A O 1
ATOM 863 N N . SER A 1 114 ? -13.112 12.546 2.905 1.00 90.75 114 SER A N 1
ATOM 864 C CA . SER A 1 114 ? -11.652 12.564 2.894 1.00 90.75 114 SER A CA 1
ATOM 865 C C . SER A 1 114 ? -11.120 13.223 1.634 1.00 90.75 114 SER A C 1
ATOM 867 O O . SER A 1 114 ? -11.744 13.144 0.579 1.00 90.75 114 SER A O 1
ATOM 869 N N . GLU A 1 115 ? -9.921 13.783 1.723 1.00 82.75 115 GLU A N 1
ATOM 870 C CA . GLU A 1 115 ? -9.217 14.347 0.574 1.00 82.75 115 GLU A CA 1
ATOM 871 C C . GLU A 1 115 ? -7.734 13.986 0.608 1.00 82.75 115 GLU A C 1
ATOM 873 O O . GLU A 1 115 ? -7.164 13.762 1.673 1.00 82.75 115 GLU A O 1
ATOM 878 N N . PHE A 1 116 ? -7.087 13.941 -0.553 1.00 86.38 116 PHE A N 1
ATOM 879 C CA . PHE A 1 116 ? -5.640 13.763 -0.618 1.00 86.38 116 PHE A CA 1
ATOM 880 C C . PHE A 1 116 ? -4.924 15.105 -0.626 1.00 86.38 116 PHE A C 1
ATOM 882 O O . PHE A 1 116 ? -5.257 15.996 -1.407 1.00 86.38 116 PHE A O 1
ATOM 889 N N . GLY A 1 117 ? -3.861 15.212 0.162 1.00 85.44 117 GLY A N 1
ATOM 890 C CA . GLY A 1 117 ? -3.041 16.414 0.225 1.00 85.44 117 GLY A CA 1
ATOM 891 C C . GLY A 1 117 ? -1.592 16.106 0.573 1.00 85.44 117 GLY A C 1
ATOM 892 O O . GLY A 1 117 ? -1.206 14.950 0.728 1.00 85.44 117 GLY A O 1
ATOM 893 N N . ASP A 1 118 ? -0.784 17.155 0.650 1.00 91.25 118 ASP A N 1
ATOM 894 C CA . ASP A 1 118 ? 0.575 17.062 1.175 1.00 91.25 118 ASP A CA 1
ATOM 895 C C . ASP A 1 118 ? 0.565 17.278 2.693 1.00 91.25 118 ASP A C 1
ATOM 897 O O . ASP A 1 118 ? -0.075 18.204 3.195 1.00 91.25 118 ASP A O 1
ATOM 901 N N . HIS A 1 119 ? 1.278 16.427 3.423 1.00 85.31 119 HIS A N 1
ATOM 902 C CA . HIS A 1 119 ? 1.585 16.619 4.831 1.00 85.31 119 HIS A CA 1
ATOM 903 C C . HIS A 1 119 ? 3.082 16.414 5.043 1.00 85.31 119 HIS A C 1
ATOM 905 O O . HIS A 1 119 ? 3.576 15.288 5.015 1.00 85.31 119 HIS A O 1
ATOM 911 N N . ALA A 1 120 ? 3.799 17.517 5.263 1.00 85.75 120 ALA A N 1
ATOM 912 C CA . ALA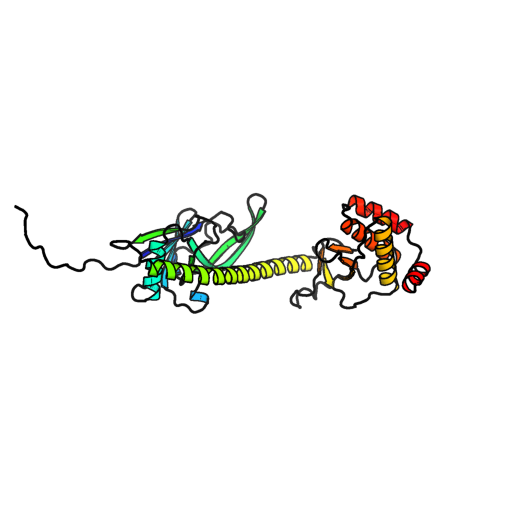 A 1 120 ? 5.248 17.526 5.460 1.00 85.75 120 ALA A CA 1
ATOM 913 C C . ALA A 1 120 ? 6.034 16.877 4.298 1.00 85.75 120 ALA A C 1
ATOM 915 O O . ALA A 1 120 ? 6.984 16.128 4.530 1.00 85.75 120 ALA A O 1
ATOM 916 N N . GLY A 1 121 ? 5.645 17.165 3.049 1.00 78.25 121 GLY A N 1
ATOM 917 C CA . GLY A 1 121 ? 6.314 16.649 1.850 1.00 78.25 121 GLY A CA 1
ATOM 918 C C . GLY A 1 121 ? 5.940 15.208 1.493 1.00 78.25 121 GLY A C 1
ATOM 919 O O . GLY A 1 121 ? 6.578 14.604 0.631 1.00 78.25 121 GLY A O 1
ATOM 920 N N . GLN A 1 122 ? 4.948 14.630 2.176 1.00 74.25 122 GLN A N 1
ATOM 921 C CA . GLN A 1 122 ? 4.408 13.310 1.876 1.00 74.25 122 GLN A CA 1
ATOM 922 C C . GLN A 1 122 ? 2.949 13.426 1.450 1.00 74.25 122 GLN A C 1
ATOM 924 O O . GLN A 1 122 ? 2.140 14.076 2.113 1.00 74.25 122 GLN A O 1
ATOM 929 N N . ARG A 1 123 ? 2.588 12.733 0.367 1.00 81.31 123 ARG A N 1
ATOM 930 C CA . ARG A 1 123 ? 1.190 12.578 -0.037 1.00 81.31 123 ARG A CA 1
ATOM 931 C C . ARG A 1 123 ? 0.468 11.717 1.002 1.00 81.31 123 ARG A C 1
ATOM 933 O O . ARG A 1 123 ? 0.845 10.568 1.212 1.00 81.31 123 ARG A O 1
ATOM 940 N N . VAL A 1 124 ? -0.565 12.268 1.629 1.00 80.50 124 VAL A N 1
ATOM 941 C CA . VAL A 1 124 ? -1.395 11.581 2.631 1.00 80.50 124 VAL A CA 1
ATOM 942 C C . VAL A 1 124 ? -2.875 11.738 2.307 1.00 80.50 124 VAL A C 1
ATOM 944 O O . VAL A 1 124 ? -3.271 12.638 1.557 1.00 80.50 124 VAL A O 1
ATOM 947 N N . ARG A 1 125 ? -3.704 10.886 2.911 1.00 86.50 125 ARG A N 1
ATOM 948 C CA . ARG A 1 125 ? -5.155 11.067 2.954 1.00 86.50 125 ARG A CA 1
ATOM 949 C C . ARG A 1 125 ? -5.535 11.795 4.242 1.00 86.50 125 ARG A C 1
ATOM 951 O O . ARG A 1 125 ? -5.264 11.330 5.347 1.00 86.50 125 ARG A O 1
ATOM 958 N N . PHE A 1 126 ? -6.176 12.944 4.099 1.00 89.62 126 PHE A N 1
ATOM 959 C CA . PHE A 1 126 ? -6.769 13.693 5.195 1.00 89.62 126 PHE A CA 1
ATOM 960 C C . PHE A 1 126 ? -8.192 13.194 5.446 1.00 89.62 126 PHE A C 1
ATOM 962 O O . PHE A 1 126 ? -9.063 13.310 4.582 1.00 89.62 126 PHE A O 1
ATOM 969 N N . LEU A 1 127 ? -8.439 12.645 6.635 1.00 91.56 127 LEU A N 1
ATOM 970 C CA . LEU A 1 127 ? -9.761 12.179 7.053 1.00 91.56 127 LEU A CA 1
ATOM 971 C C . LEU A 1 127 ? -10.543 13.365 7.619 1.00 91.56 127 LEU A C 1
ATOM 973 O O . LEU A 1 127 ? -10.237 13.834 8.716 1.00 91.56 127 LEU A O 1
ATOM 977 N N . ARG A 1 128 ? -11.529 13.860 6.860 1.00 91.44 128 ARG A N 1
ATOM 978 C CA . ARG A 1 128 ? -12.315 15.067 7.176 1.00 91.44 128 ARG A CA 1
ATOM 979 C C . ARG A 1 128 ? -13.583 14.776 7.958 1.00 91.44 128 ARG A C 1
ATOM 981 O O . ARG A 1 128 ? -14.044 15.646 8.689 1.00 91.44 128 ARG A O 1
ATOM 988 N N . ARG A 1 129 ? -14.163 13.584 7.790 1.00 91.06 129 ARG A N 1
ATOM 989 C CA . ARG A 1 129 ? -15.351 13.142 8.527 1.00 91.06 129 ARG A CA 1
ATOM 990 C C . ARG A 1 129 ? -15.415 11.626 8.602 1.00 91.06 129 ARG A C 1
ATOM 992 O O . ARG A 1 129 ? -15.377 10.950 7.574 1.00 91.06 129 ARG A O 1
ATOM 999 N N . LEU A 1 130 ? -15.569 11.110 9.815 1.00 87.38 130 LEU A N 1
ATOM 1000 C CA . LEU A 1 130 ? -15.614 9.682 10.113 1.00 87.38 130 LEU A CA 1
ATOM 1001 C C . LEU A 1 130 ? -16.927 9.313 10.803 1.00 87.38 130 LEU A C 1
ATOM 1003 O O . LEU A 1 130 ? -17.475 10.098 11.579 1.00 87.38 130 LEU A O 1
ATOM 1007 N N . SER A 1 131 ? -17.409 8.099 10.549 1.00 83.00 131 SER A N 1
ATOM 1008 C CA . SER A 1 131 ? -18.492 7.489 11.322 1.00 83.00 131 SER A CA 1
ATOM 1009 C C . SER A 1 131 ? -17.905 6.397 12.206 1.00 83.00 131 SER A C 1
ATOM 1011 O O . SER A 1 131 ? -17.546 5.332 11.715 1.00 83.00 131 SER A O 1
ATOM 1013 N N . VAL A 1 132 ? -17.740 6.687 13.500 1.00 89.44 132 VAL A N 1
ATOM 1014 C CA . VAL A 1 132 ? -17.125 5.757 14.462 1.00 89.44 132 VAL A CA 1
ATOM 1015 C C . VAL A 1 132 ? -18.136 4.730 14.977 1.00 89.44 132 VAL A C 1
ATOM 1017 O O . VAL A 1 132 ? -19.167 5.071 15.558 1.00 89.44 132 VAL A O 1
ATOM 1020 N N . HIS A 1 133 ? -17.821 3.452 14.827 1.00 84.81 133 HIS A N 1
ATOM 1021 C CA . HIS A 1 133 ? -18.698 2.356 15.245 1.00 84.81 133 HIS A CA 1
ATOM 1022 C C . HIS A 1 133 ? -18.411 1.905 16.676 1.00 84.81 133 HIS A C 1
ATOM 1024 O O . HIS A 1 133 ? -19.337 1.621 17.451 1.00 84.81 133 HIS A O 1
ATOM 1030 N N . GLU A 1 134 ? -17.130 1.863 17.036 1.00 91.31 134 GLU A N 1
ATOM 1031 C CA . GLU A 1 134 ? -16.656 1.427 18.345 1.00 91.31 134 GLU A CA 1
ATOM 1032 C C . GLU A 1 134 ? -15.279 2.014 18.691 1.00 91.31 134 GLU A C 1
ATOM 1034 O O . GLU A 1 134 ? -14.578 2.545 17.831 1.00 91.31 134 GLU A O 1
ATOM 1039 N N . VAL A 1 135 ? -14.927 1.938 19.974 1.00 92.88 135 VAL A N 1
ATOM 1040 C CA . VAL A 1 135 ? -13.596 2.239 20.507 1.00 92.88 135 VAL A CA 1
ATOM 1041 C C . VAL A 1 135 ? -13.131 1.035 21.331 1.00 92.88 135 VAL A C 1
ATOM 1043 O O . VAL A 1 135 ? -13.864 0.581 22.214 1.00 92.88 135 VAL A O 1
ATOM 1046 N N . SER A 1 136 ? -11.916 0.539 21.098 1.00 91.75 136 SER A N 1
ATOM 1047 C CA . SER A 1 136 ? -11.418 -0.695 21.712 1.00 91.75 136 SER A CA 1
ATOM 1048 C C . SER A 1 136 ? -10.073 -0.514 22.422 1.00 91.75 136 SER A C 1
ATOM 1050 O O . SER A 1 136 ? -9.212 0.242 21.959 1.00 91.75 136 SER A O 1
ATOM 1052 N N . PRO A 1 137 ? -9.860 -1.220 23.546 1.00 91.06 137 PRO A N 1
ATOM 1053 C CA . PRO A 1 137 ? -8.525 -1.401 24.091 1.00 91.06 137 PRO A CA 1
ATOM 1054 C C . PRO A 1 137 ? -7.692 -2.319 23.185 1.00 91.06 137 PRO A C 1
ATOM 1056 O O . PRO A 1 137 ? -8.164 -3.382 22.778 1.00 91.06 137 PRO A O 1
ATOM 1059 N N . VAL A 1 138 ? -6.440 -1.945 22.919 1.00 82.75 138 VAL A N 1
ATOM 1060 C CA . VAL A 1 138 ? -5.492 -2.690 22.071 1.00 82.75 138 VAL A CA 1
ATOM 1061 C C . VAL A 1 138 ? -4.082 -2.676 22.671 1.00 82.75 138 VAL A C 1
ATOM 1063 O O . VAL A 1 138 ? -3.794 -1.910 23.585 1.00 82.75 138 VAL A O 1
ATOM 1066 N N . LEU A 1 139 ? -3.176 -3.507 22.151 1.00 76.69 139 LEU A N 1
ATOM 1067 C CA . LEU A 1 139 ? -1.765 -3.468 22.560 1.00 76.69 139 LEU A CA 1
ATOM 1068 C C . LEU A 1 139 ? -1.035 -2.238 21.999 1.00 76.69 139 LEU A C 1
ATOM 1070 O O . LEU A 1 139 ? -0.237 -1.630 22.700 1.00 76.69 139 LEU A O 1
ATOM 1074 N N . LEU A 1 140 ? -1.320 -1.872 20.745 1.00 72.38 140 LEU A N 1
ATOM 1075 C CA . LEU A 1 140 ? -0.732 -0.722 20.060 1.00 72.38 140 LEU A CA 1
ATOM 1076 C C . LEU A 1 140 ? -1.791 -0.065 19.171 1.00 72.38 140 LEU A C 1
ATOM 1078 O O . LEU A 1 140 ? -2.412 -0.735 18.343 1.00 72.38 140 LEU A O 1
ATOM 1082 N N . GLY A 1 141 ? -2.006 1.235 19.349 1.00 71.56 141 GLY A N 1
ATOM 1083 C CA . GLY A 1 141 ? -2.945 2.024 18.568 1.00 71.56 141 GLY A CA 1
ATOM 1084 C C . GLY A 1 141 ? -2.354 2.450 17.226 1.00 71.56 141 GLY A C 1
ATOM 1085 O O . GLY A 1 141 ? -1.145 2.636 17.076 1.00 71.56 141 GLY A O 1
ATOM 1086 N N . ALA A 1 142 ? -3.224 2.667 16.238 1.00 68.50 142 ALA A N 1
ATOM 1087 C CA . ALA A 1 142 ? -2.817 3.111 14.902 1.00 68.50 142 ALA A CA 1
ATOM 1088 C C . ALA A 1 142 ? -2.146 4.495 14.916 1.00 68.50 142 ALA A C 1
ATOM 1090 O O . ALA A 1 142 ? -1.269 4.759 14.104 1.00 68.50 142 ALA A O 1
ATOM 1091 N N . ALA A 1 143 ? -2.466 5.354 15.892 1.00 62.00 143 ALA A N 1
ATOM 1092 C CA . ALA A 1 143 ? -1.801 6.650 16.054 1.00 62.00 143 ALA A CA 1
ATOM 1093 C C . ALA A 1 143 ? -0.296 6.533 16.389 1.00 62.00 143 ALA A C 1
ATOM 1095 O O . ALA A 1 143 ? 0.420 7.533 16.345 1.00 62.00 143 ALA A O 1
ATOM 1096 N N . GLY A 1 144 ? 0.191 5.335 16.718 1.00 52.50 144 GLY A N 1
ATOM 1097 C CA . GLY A 1 144 ? 1.578 5.057 17.061 1.00 52.50 144 GLY A CA 1
ATOM 1098 C C . GLY A 1 144 ? 1.868 5.127 18.565 1.00 52.50 144 GLY A C 1
ATOM 1099 O O . GLY A 1 144 ? 1.055 5.660 19.329 1.00 52.50 144 GLY A O 1
ATOM 1100 N N . PRO A 1 145 ? 3.049 4.627 18.983 1.00 58.84 145 PRO A N 1
ATOM 1101 C CA . PRO A 1 145 ? 3.374 4.407 20.389 1.00 58.84 145 PRO A CA 1
ATOM 1102 C C . PRO A 1 145 ? 3.161 5.640 21.278 1.00 58.84 145 PRO A C 1
ATOM 1104 O O . PRO A 1 145 ? 3.673 6.725 20.988 1.00 58.84 145 PRO A O 1
ATOM 1107 N N . GLY A 1 146 ? 2.415 5.470 22.370 1.00 58.47 146 GLY A N 1
ATOM 1108 C CA . GLY A 1 146 ? 2.161 6.478 23.404 1.00 58.47 146 GLY A CA 1
ATOM 1109 C C . GLY A 1 146 ? 1.189 7.597 23.010 1.00 58.47 146 GLY A C 1
ATOM 1110 O O . GLY A 1 146 ? 0.955 8.518 23.800 1.00 58.47 146 GLY A O 1
ATOM 1111 N N . ARG A 1 147 ? 0.608 7.558 21.802 1.00 71.56 147 ARG A N 1
ATOM 1112 C CA . ARG A 1 147 ? -0.315 8.606 21.318 1.00 71.56 147 ARG A CA 1
ATOM 1113 C C . ARG A 1 147 ? -1.768 8.364 21.702 1.00 71.56 147 ARG A C 1
ATOM 1115 O O . ARG A 1 147 ? -2.564 9.304 21.722 1.00 71.56 147 ARG A O 1
ATOM 1122 N N . THR A 1 148 ? -2.101 7.128 22.044 1.00 73.06 148 THR A N 1
ATOM 1123 C CA . THR A 1 148 ? -3.378 6.747 22.648 1.00 73.06 148 THR A CA 1
ATOM 1124 C C . THR A 1 148 ? -3.103 6.161 24.022 1.00 73.06 148 THR A C 1
ATOM 1126 O O . THR A 1 148 ? -2.052 5.567 24.239 1.00 73.06 148 THR A O 1
ATOM 1129 N N . ARG A 1 149 ? -3.982 6.420 24.992 1.00 78.31 149 ARG A N 1
ATOM 1130 C CA . ARG A 1 149 ? -3.754 6.013 26.387 1.00 78.31 149 ARG A CA 1
ATOM 1131 C C . ARG A 1 149 ? -5.013 6.134 27.223 1.00 78.31 149 ARG A C 1
ATOM 1133 O O . ARG A 1 149 ? -5.868 6.984 26.963 1.00 78.31 149 ARG A O 1
ATOM 1140 N N . THR A 1 150 ? -5.065 5.356 28.293 1.00 75.19 150 THR A N 1
ATOM 1141 C CA . THR A 1 150 ? -6.046 5.530 29.363 1.00 75.19 150 THR A CA 1
ATOM 1142 C C . THR A 1 150 ? -5.692 6.776 30.181 1.00 75.19 150 THR A C 1
ATOM 1144 O O . THR A 1 150 ? -4.600 6.879 30.730 1.00 75.19 150 THR A O 1
ATOM 1147 N N . LEU A 1 151 ? -6.610 7.739 30.265 1.00 64.19 151 LEU A N 1
ATOM 1148 C CA . LEU A 1 151 ? -6.473 8.934 31.105 1.00 64.19 151 LEU A CA 1
ATOM 1149 C C . LEU A 1 151 ? -6.920 8.656 32.539 1.00 64.19 151 LEU A C 1
ATOM 1151 O O . LEU A 1 151 ? -6.320 9.137 33.498 1.00 64.19 151 LEU A O 1
ATOM 1155 N N . VAL A 1 152 ? -8.007 7.897 32.682 1.00 66.69 152 VAL A N 1
ATOM 1156 C CA . VAL A 1 152 ? -8.624 7.584 33.970 1.00 66.69 152 VAL A CA 1
ATOM 1157 C C . VAL A 1 152 ? -9.186 6.168 33.921 1.00 66.69 152 VAL A C 1
ATOM 1159 O O . VAL A 1 152 ? -9.990 5.863 33.048 1.00 66.69 152 VAL A O 1
ATOM 1162 N N . ALA A 1 153 ? -8.828 5.337 34.901 1.00 51.72 153 ALA A N 1
ATOM 1163 C CA . ALA A 1 153 ? -9.500 4.074 35.210 1.00 51.72 153 ALA A CA 1
ATOM 1164 C C . ALA A 1 153 ? -9.615 3.939 36.739 1.00 51.72 153 ALA A C 1
ATOM 1166 O O . ALA A 1 153 ? -8.627 3.701 37.434 1.00 51.72 153 ALA A O 1
ATOM 1167 N N . LYS A 1 154 ? -10.810 4.165 37.302 1.00 48.44 154 LYS A N 1
ATOM 1168 C CA . LYS A 1 154 ? -10.996 4.261 38.766 1.00 48.44 154 LYS A CA 1
ATOM 1169 C C . LYS A 1 154 ? -11.519 2.958 39.380 1.00 48.44 154 LYS A C 1
ATOM 1171 O O . LYS A 1 154 ? -12.632 2.531 39.089 1.00 48.44 154 LYS A O 1
ATOM 1176 N N . SER A 1 155 ? -10.763 2.391 40.325 1.00 37.62 155 SER A N 1
ATOM 1177 C CA . SER A 1 155 ? -11.205 1.334 41.254 1.00 37.62 155 SER A CA 1
ATOM 1178 C C . SER A 1 155 ? -10.667 1.610 42.665 1.00 37.62 155 SER A C 1
ATOM 1180 O O . SER A 1 155 ? -9.609 2.221 42.815 1.00 37.62 155 SER A O 1
ATOM 1182 N N . ALA A 1 156 ? -11.369 1.143 43.702 1.00 36.78 156 ALA A N 1
ATOM 1183 C CA . ALA A 1 156 ? -10.847 1.123 45.066 1.00 36.78 156 ALA A CA 1
ATOM 1184 C C . ALA A 1 156 ? -10.106 -0.206 45.359 1.00 36.78 156 ALA A C 1
ATOM 1186 O O . ALA A 1 156 ? -10.709 -1.269 45.291 1.00 36.78 156 ALA A O 1
ATOM 1187 N N . ALA A 1 157 ? -8.821 -0.081 45.724 1.00 37.75 157 ALA A N 1
ATOM 1188 C CA . ALA A 1 157 ? -7.919 -0.999 46.451 1.00 37.75 157 ALA A CA 1
ATOM 1189 C C . ALA A 1 157 ? -7.370 -2.327 45.839 1.00 37.75 157 ALA A C 1
ATOM 1191 O O . ALA A 1 157 ? -8.102 -3.268 45.567 1.00 37.75 157 ALA A O 1
ATOM 1192 N N . ARG A 1 158 ? -6.016 -2.355 45.850 1.00 38.44 158 ARG A N 1
ATOM 1193 C CA . ARG A 1 158 ? -4.962 -3.400 45.986 1.00 38.44 158 ARG A CA 1
ATOM 1194 C C . ARG A 1 158 ? -4.685 -4.440 44.885 1.00 38.44 158 ARG A C 1
ATOM 1196 O O . ARG A 1 158 ? -5.402 -5.413 44.708 1.00 38.44 158 ARG A O 1
ATOM 1203 N N . ASP A 1 159 ? -3.512 -4.234 44.280 1.00 50.28 159 ASP A N 1
ATOM 1204 C CA . ASP A 1 159 ? -2.736 -5.119 43.412 1.00 50.28 159 ASP A CA 1
ATOM 1205 C C . ASP A 1 159 ? -2.094 -6.277 44.184 1.00 50.28 159 ASP A C 1
ATOM 1207 O O . ASP A 1 159 ? -1.517 -6.027 45.239 1.00 50.28 159 ASP A O 1
ATOM 1211 N N . HIS A 1 160 ? -2.134 -7.491 43.619 1.00 45.91 160 HIS A N 1
ATOM 1212 C CA . HIS A 1 160 ? -1.035 -8.474 43.509 1.00 45.91 160 HIS A CA 1
ATOM 1213 C C . HIS A 1 160 ? -1.520 -9.660 42.645 1.00 45.91 160 HIS A C 1
ATOM 1215 O O . HIS A 1 160 ? -2.409 -10.395 43.059 1.00 45.91 160 HIS A O 1
ATOM 1221 N N . LEU A 1 161 ? -0.939 -9.836 41.448 1.00 53.44 161 LEU A N 1
ATOM 1222 C CA . LEU A 1 161 ? -1.243 -10.941 40.517 1.00 53.44 161 LEU A CA 1
ATOM 1223 C C . LEU A 1 161 ? -0.449 -12.205 40.873 1.00 53.44 161 LEU A C 1
ATOM 1225 O O . LEU A 1 161 ? 0.771 -12.134 41.081 1.00 53.44 161 LEU A O 1
ATOM 1229 N N . SER A 1 162 ? -1.126 -13.354 40.894 1.00 54.38 162 SER A N 1
ATOM 1230 C CA . SER A 1 162 ? -0.531 -14.660 41.173 1.00 54.38 162 SER A CA 1
ATOM 1231 C C . SER A 1 162 ? 0.341 -15.154 40.000 1.00 54.38 162 SER A C 1
ATOM 1233 O O . SER A 1 162 ? 0.199 -14.689 38.866 1.00 54.38 162 SER A O 1
ATOM 1235 N N . PRO A 1 163 ? 1.272 -16.103 40.221 1.00 46.97 163 PRO A N 1
ATOM 1236 C CA . PRO A 1 163 ? 2.038 -16.723 39.137 1.00 46.97 163 PRO A CA 1
ATOM 1237 C C . PRO A 1 163 ? 1.177 -17.444 38.085 1.00 46.97 163 PRO A C 1
ATOM 1239 O O . PRO A 1 163 ? 1.588 -17.503 36.927 1.00 46.97 163 PRO A O 1
ATOM 1242 N N . GLY A 1 164 ? -0.001 -17.956 38.468 1.00 53.38 164 GLY A N 1
ATOM 1243 C CA . GLY A 1 164 ? -0.967 -18.557 37.542 1.00 53.38 164 GLY A CA 1
ATOM 1244 C C . GLY A 1 164 ? -1.552 -17.511 36.595 1.00 53.38 164 GLY A C 1
ATOM 1245 O O . GLY A 1 164 ? -1.478 -17.674 35.380 1.00 53.38 164 GLY A O 1
ATOM 1246 N N . ASP A 1 165 ? -1.966 -16.372 37.151 1.00 52.19 165 ASP A N 1
ATOM 1247 C CA . ASP A 1 165 ? -2.525 -15.241 36.401 1.00 52.19 165 ASP A CA 1
ATOM 1248 C C . ASP A 1 165 ? -1.509 -14.705 35.376 1.00 52.19 165 ASP A C 1
ATOM 1250 O O . ASP A 1 165 ? -1.860 -14.314 34.267 1.00 52.19 165 ASP A O 1
ATOM 1254 N N . ARG A 1 166 ? -0.210 -14.734 35.712 1.00 50.25 166 ARG A N 1
ATOM 1255 C CA . ARG A 1 166 ? 0.873 -14.333 34.793 1.00 50.25 166 ARG A CA 1
ATOM 1256 C C . ARG A 1 166 ? 1.065 -15.302 33.625 1.00 50.25 166 ARG A C 1
ATOM 1258 O O . ARG A 1 166 ? 1.451 -14.859 32.544 1.00 50.25 166 ARG A O 1
ATOM 1265 N N . ALA A 1 167 ? 0.871 -16.602 33.835 1.00 49.25 167 ALA A N 1
ATOM 1266 C CA . ALA A 1 167 ? 0.984 -17.603 32.775 1.00 49.25 167 ALA A CA 1
ATOM 1267 C C . ALA A 1 167 ? -0.216 -17.528 31.822 1.00 49.25 167 ALA A C 1
ATOM 1269 O O . ALA A 1 167 ? -0.045 -17.582 30.605 1.00 49.25 167 ALA A O 1
ATOM 1270 N N . GLU A 1 168 ? -1.404 -17.303 32.374 1.00 49.69 168 GLU A N 1
ATOM 1271 C CA . GLU A 1 168 ? -2.638 -17.106 31.619 1.00 49.69 168 GLU A CA 1
ATOM 1272 C C . GLU A 1 168 ? -2.598 -15.806 30.797 1.00 49.69 168 GLU A C 1
ATOM 1274 O O . GLU A 1 168 ? -2.860 -15.830 29.596 1.00 49.69 168 GLU A O 1
ATOM 1279 N N . LEU A 1 169 ? -2.103 -14.704 31.378 1.00 51.22 169 LEU A N 1
ATOM 1280 C CA . LEU A 1 169 ? -1.838 -13.449 30.658 1.00 51.22 169 LEU A CA 1
ATOM 1281 C C . LEU A 1 169 ? -0.871 -13.626 29.476 1.00 51.22 169 LEU A C 1
ATOM 1283 O O . LEU A 1 169 ? -1.053 -12.997 28.436 1.00 51.22 169 LEU A O 1
ATOM 1287 N N . ARG A 1 170 ? 0.149 -14.488 29.602 1.00 48.50 170 ARG A N 1
ATOM 1288 C CA . ARG A 1 170 ? 1.080 -14.785 28.497 1.00 48.50 170 ARG A CA 1
ATOM 1289 C C . ARG A 1 170 ? 0.423 -15.598 27.384 1.00 48.50 170 ARG A C 1
ATOM 1291 O O . ARG A 1 170 ? 0.667 -15.308 26.217 1.00 48.50 170 ARG A O 1
ATOM 1298 N N . ALA A 1 171 ? -0.407 -16.580 27.729 1.00 49.78 171 ALA A N 1
ATOM 1299 C CA . ALA A 1 171 ? -1.149 -17.367 26.745 1.00 49.78 171 ALA A CA 1
ATOM 1300 C C . ALA A 1 171 ? -2.169 -16.502 25.983 1.00 49.78 171 ALA A C 1
ATOM 1302 O O . ALA A 1 171 ? -2.283 -16.601 24.761 1.00 49.78 171 ALA A O 1
ATOM 1303 N N . ILE A 1 172 ? -2.843 -15.591 26.691 1.00 52.03 172 ILE A N 1
ATOM 1304 C CA . ILE A 1 172 ? -3.732 -14.580 26.107 1.00 52.03 172 ILE A CA 1
ATOM 1305 C C . ILE A 1 172 ? -2.939 -13.661 25.165 1.00 52.03 172 ILE A C 1
ATOM 1307 O O . ILE A 1 172 ? -3.326 -13.500 24.009 1.00 52.03 172 ILE A O 1
ATOM 1311 N N . ALA A 1 173 ? -1.785 -13.135 25.594 1.00 46.31 173 ALA A N 1
ATOM 1312 C CA . ALA A 1 173 ? -0.928 -12.298 24.748 1.00 46.31 173 ALA A CA 1
ATOM 1313 C C . ALA A 1 173 ? -0.504 -12.999 23.439 1.00 46.31 173 ALA A C 1
ATOM 1315 O O . ALA A 1 173 ? -0.568 -12.388 22.375 1.00 46.31 173 ALA A O 1
ATOM 1316 N N . GLN A 1 174 ? -0.153 -14.290 23.493 1.00 44.03 174 GLN A N 1
ATOM 1317 C CA . GLN A 1 174 ? 0.211 -15.077 22.305 1.00 44.03 174 GLN A CA 1
ATOM 1318 C C . GLN A 1 174 ? -0.973 -15.319 21.352 1.00 44.03 174 GLN A C 1
ATOM 1320 O O . GLN A 1 174 ? -0.812 -15.255 20.134 1.00 44.03 174 GLN A O 1
ATOM 1325 N N . LEU A 1 175 ? -2.180 -15.552 21.874 1.00 48.25 175 LEU A N 1
ATOM 1326 C CA . LEU A 1 175 ? -3.401 -15.647 21.060 1.00 48.25 175 LEU A CA 1
ATOM 1327 C C . LEU A 1 175 ? -3.751 -14.313 20.379 1.00 48.25 175 LEU A C 1
ATOM 1329 O O . LEU A 1 175 ? -4.204 -14.300 19.232 1.00 48.25 175 LEU A O 1
ATOM 1333 N N . HIS A 1 176 ? -3.509 -13.187 21.052 1.00 45.00 176 HIS A N 1
ATOM 1334 C CA . HIS A 1 176 ? -3.730 -11.856 20.483 1.00 45.00 176 HIS A CA 1
ATOM 1335 C C . HIS A 1 176 ? -2.700 -11.477 19.416 1.00 45.00 176 HIS A C 1
ATOM 1337 O O . HIS A 1 176 ? -3.059 -10.784 18.467 1.00 45.00 176 HIS A O 1
ATOM 1343 N N . GLU A 1 177 ? -1.466 -11.976 19.498 1.00 42.03 177 GLU A N 1
ATOM 1344 C CA . GLU A 1 177 ? -0.449 -11.794 18.455 1.00 42.03 177 GLU A CA 1
ATOM 1345 C C . GLU A 1 177 ? -0.894 -12.415 17.116 1.00 42.03 177 GLU A C 1
ATOM 1347 O O . GLU A 1 177 ? -0.817 -11.777 16.065 1.00 42.03 177 GLU A O 1
ATOM 1352 N N . VAL A 1 178 ? -1.502 -13.607 17.153 1.00 45.00 178 VAL A N 1
ATOM 1353 C CA . VAL A 1 178 ? -2.095 -14.258 15.966 1.00 45.00 178 VAL A CA 1
ATOM 1354 C C . VAL A 1 178 ? -3.260 -13.444 15.382 1.00 45.00 178 VAL A C 1
ATOM 1356 O O . VAL A 1 178 ? -3.465 -13.428 14.165 1.00 45.00 178 VAL A O 1
ATOM 1359 N N . ARG A 1 179 ? -4.021 -12.734 16.221 1.00 49.09 179 ARG A N 1
ATOM 1360 C CA . ARG A 1 179 ? -5.129 -11.874 15.777 1.00 49.09 179 ARG A CA 1
ATOM 1361 C C . ARG A 1 179 ? -4.647 -10.539 15.211 1.00 49.09 179 ARG A C 1
ATOM 1363 O O . ARG A 1 179 ? -5.145 -10.124 14.172 1.00 49.09 179 ARG A O 1
ATOM 1370 N N . ALA A 1 180 ? -3.628 -9.928 15.813 1.00 45.53 180 ALA A N 1
ATOM 1371 C CA . ALA A 1 180 ? -2.986 -8.723 15.289 1.00 45.53 180 ALA A CA 1
ATOM 1372 C C . ALA A 1 180 ? -2.423 -8.951 13.873 1.00 45.53 180 ALA A C 1
ATOM 1374 O O . ALA A 1 180 ? -2.513 -8.068 13.021 1.00 45.53 180 ALA A O 1
ATOM 1375 N N . ILE A 1 181 ? -1.928 -10.163 13.586 1.00 46.06 181 ILE A N 1
ATOM 1376 C CA . ILE A 1 181 ? -1.538 -10.588 12.232 1.00 46.06 181 ILE A CA 1
ATOM 1377 C C . ILE A 1 181 ? -2.746 -10.612 11.278 1.00 46.06 181 ILE A C 1
ATOM 1379 O O . ILE A 1 181 ? -2.639 -10.146 10.144 1.00 46.06 181 ILE A O 1
ATOM 1383 N N . ARG A 1 182 ? -3.909 -11.110 11.717 1.00 44.88 182 ARG A N 1
ATOM 1384 C CA . ARG A 1 182 ? -5.142 -11.112 10.903 1.00 44.88 182 ARG A CA 1
ATOM 1385 C C . ARG A 1 182 ? -5.684 -9.704 10.657 1.00 44.88 182 ARG A C 1
ATOM 1387 O O . ARG A 1 182 ? -6.111 -9.401 9.551 1.00 44.88 182 ARG A O 1
ATOM 1394 N N . GLU A 1 183 ? -5.615 -8.822 11.643 1.00 51.25 183 GLU A N 1
ATOM 1395 C CA . GLU A 1 183 ? -6.011 -7.416 11.494 1.00 51.25 183 GLU A CA 1
ATOM 1396 C C . GLU A 1 183 ? -5.044 -6.636 10.597 1.00 51.25 183 GLU A C 1
ATOM 1398 O O . GLU A 1 183 ? -5.465 -5.810 9.790 1.00 51.25 183 GLU A O 1
ATOM 1403 N N . ALA A 1 184 ? -3.739 -6.906 10.687 1.00 46.47 184 ALA A N 1
ATOM 1404 C CA . ALA A 1 184 ? -2.768 -6.405 9.718 1.00 46.47 184 ALA A CA 1
ATOM 1405 C C . ALA A 1 184 ? -3.082 -6.906 8.297 1.00 46.47 184 ALA A C 1
ATOM 1407 O O . ALA A 1 184 ? -2.970 -6.135 7.347 1.00 46.47 184 ALA A O 1
ATOM 1408 N N . ALA A 1 185 ? -3.545 -8.152 8.143 1.00 42.28 185 ALA A N 1
ATOM 1409 C CA . ALA A 1 185 ? -3.984 -8.680 6.852 1.00 42.28 185 ALA A CA 1
ATOM 1410 C C . ALA A 1 185 ? -5.243 -7.963 6.324 1.00 42.28 185 ALA A C 1
ATOM 1412 O O . ALA A 1 185 ? -5.246 -7.519 5.180 1.00 42.28 185 ALA A O 1
ATOM 1413 N N . HIS A 1 186 ? -6.262 -7.743 7.159 1.00 47.50 186 HIS A N 1
ATOM 1414 C CA . HIS A 1 186 ? -7.461 -6.995 6.758 1.00 47.50 186 HIS A CA 1
ATOM 1415 C C . HIS A 1 186 ? -7.175 -5.528 6.406 1.00 47.50 186 HIS A C 1
ATOM 1417 O O . HIS A 1 186 ? -7.757 -4.998 5.457 1.00 47.50 186 HIS A O 1
ATOM 1423 N N . ARG A 1 187 ? -6.258 -4.874 7.131 1.00 53.44 187 ARG A N 1
ATOM 1424 C CA . ARG A 1 187 ? -5.779 -3.522 6.797 1.00 53.44 187 ARG A CA 1
ATOM 1425 C C . ARG A 1 187 ? -5.040 -3.498 5.467 1.00 53.44 187 ARG A C 1
ATOM 1427 O O . ARG A 1 187 ? -5.305 -2.626 4.644 1.00 53.44 187 ARG A O 1
ATOM 1434 N N . ARG A 1 188 ? -4.193 -4.501 5.218 1.00 51.84 188 ARG A N 1
ATOM 1435 C CA . ARG A 1 188 ? -3.533 -4.678 3.923 1.00 51.84 188 ARG A CA 1
ATOM 1436 C C . ARG A 1 188 ? -4.554 -4.820 2.797 1.00 51.84 188 ARG A C 1
ATOM 1438 O O . ARG A 1 188 ? -4.370 -4.218 1.752 1.00 51.84 188 ARG A O 1
ATOM 1445 N N . ASP A 1 189 ? -5.655 -5.531 3.015 1.00 49.69 189 ASP A N 1
ATOM 1446 C CA . ASP A 1 189 ? -6.704 -5.664 1.999 1.00 49.69 189 ASP A CA 1
ATOM 1447 C C . ASP A 1 189 ? -7.433 -4.340 1.718 1.00 49.69 189 ASP A C 1
ATOM 1449 O O . ASP A 1 189 ? -7.809 -4.078 0.576 1.00 49.69 189 ASP A O 1
ATOM 1453 N N . ALA A 1 190 ? -7.643 -3.491 2.729 1.00 55.66 190 ALA A N 1
ATOM 1454 C CA . ALA A 1 190 ? -8.244 -2.170 2.541 1.00 55.66 190 ALA A CA 1
ATOM 1455 C C . ALA A 1 190 ? -7.310 -1.208 1.788 1.00 55.66 190 ALA A C 1
ATOM 1457 O O . ALA A 1 190 ? -7.759 -0.540 0.858 1.00 55.66 190 ALA A O 1
ATOM 1458 N N . ASP A 1 191 ? -6.023 -1.193 2.140 1.00 62.31 191 ASP A N 1
ATOM 1459 C CA . ASP A 1 191 ? -4.992 -0.413 1.445 1.00 62.31 191 ASP A CA 1
ATOM 1460 C C . ASP A 1 191 ? -4.807 -0.883 -0.008 1.00 62.31 191 ASP A C 1
ATOM 1462 O O . ASP A 1 191 ? -4.764 -0.080 -0.940 1.00 62.31 191 ASP A O 1
ATOM 1466 N N . LEU A 1 192 ? -4.823 -2.200 -0.240 1.00 61.88 192 LEU A N 1
ATOM 1467 C CA . LEU A 1 192 ? -4.782 -2.775 -1.585 1.00 61.88 192 LEU A CA 1
ATOM 1468 C C . LEU A 1 192 ? -6.001 -2.372 -2.418 1.00 61.88 192 LEU A 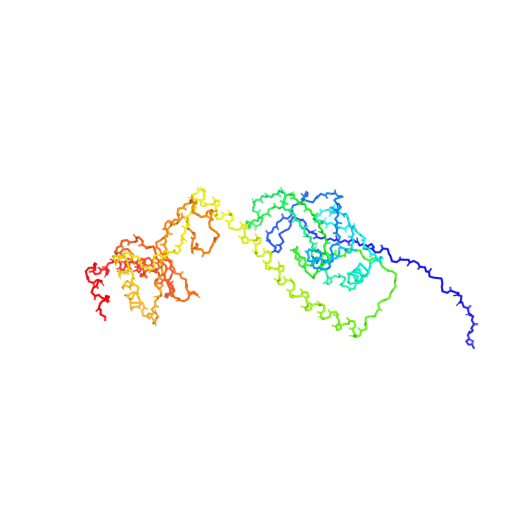C 1
ATOM 1470 O O . LEU A 1 192 ? -5.833 -1.966 -3.566 1.00 61.88 192 LEU A O 1
ATOM 1474 N N . ARG A 1 193 ? -7.217 -2.444 -1.856 1.00 64.31 193 ARG A N 1
ATOM 1475 C CA . ARG A 1 193 ? -8.437 -1.967 -2.536 1.00 64.31 193 ARG A CA 1
ATOM 1476 C C . ARG A 1 193 ? -8.341 -0.484 -2.878 1.00 64.31 193 ARG A C 1
ATOM 1478 O O . ARG A 1 193 ? -8.690 -0.087 -3.983 1.00 64.31 193 ARG A O 1
ATOM 1485 N N . PHE A 1 194 ? -7.841 0.318 -1.946 1.00 61.47 194 PHE A N 1
ATOM 1486 C CA . PHE A 1 194 ? -7.684 1.750 -2.138 1.00 61.47 194 PHE A CA 1
ATOM 1487 C C . PHE A 1 194 ? -6.680 2.077 -3.260 1.00 61.47 194 PHE A C 1
ATOM 1489 O O . PHE A 1 194 ? -6.985 2.841 -4.175 1.00 61.47 194 PHE A O 1
ATOM 1496 N N . ARG A 1 195 ? -5.507 1.438 -3.245 1.00 70.12 195 ARG A N 1
ATOM 1497 C CA . ARG A 1 195 ? -4.484 1.588 -4.286 1.00 70.12 195 ARG A CA 1
ATOM 1498 C C . ARG A 1 195 ? -4.968 1.121 -5.661 1.00 70.12 195 ARG A C 1
ATOM 1500 O O . ARG A 1 195 ? -4.615 1.729 -6.668 1.00 70.12 195 ARG A O 1
ATOM 1507 N N . ARG A 1 196 ? -5.780 0.062 -5.711 1.00 70.31 196 ARG A N 1
ATOM 1508 C CA . AR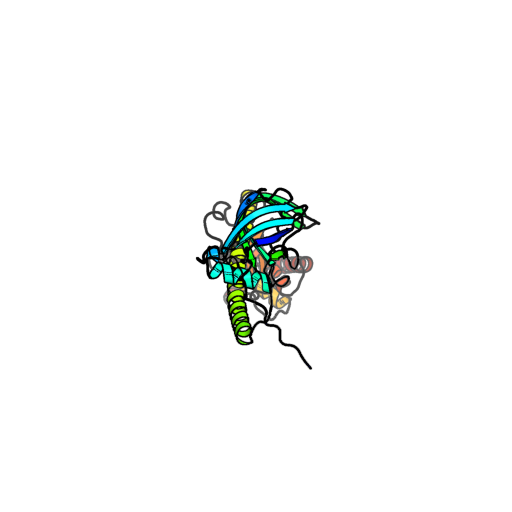G A 1 196 ? -6.411 -0.426 -6.948 1.00 70.31 196 ARG A CA 1
ATOM 1509 C C . ARG A 1 196 ? -7.338 0.618 -7.559 1.00 70.31 196 ARG A C 1
ATOM 1511 O O . ARG A 1 196 ? -7.229 0.887 -8.749 1.00 70.31 196 ARG A O 1
ATOM 1518 N N . GLU A 1 197 ? -8.167 1.268 -6.746 1.00 73.81 197 GLU A N 1
ATOM 1519 C CA . GLU A 1 197 ? -9.047 2.334 -7.234 1.00 73.81 197 GLU A CA 1
ATOM 1520 C C . GLU A 1 197 ? -8.250 3.523 -7.799 1.00 73.81 197 GLU A C 1
ATOM 1522 O O . GLU A 1 197 ? -8.608 4.061 -8.844 1.00 73.81 197 GLU A O 1
ATOM 1527 N N . GLN A 1 198 ? -7.124 3.895 -7.173 1.00 72.88 198 GLN A N 1
ATOM 1528 C CA . GLN A 1 198 ? -6.246 4.950 -7.701 1.00 72.88 198 GLN A CA 1
ATOM 1529 C C . GLN A 1 198 ? -5.672 4.606 -9.078 1.00 72.88 198 GLN A C 1
ATOM 1531 O O . GLN A 1 198 ? -5.662 5.449 -9.973 1.00 72.88 198 GLN A O 1
ATOM 1536 N N . LEU A 1 199 ? -5.188 3.373 -9.247 1.00 79.12 199 LEU A N 1
ATOM 1537 C CA . LEU A 1 199 ? -4.652 2.908 -10.525 1.00 79.12 199 LEU A CA 1
ATOM 1538 C C . LEU A 1 199 ? -5.748 2.880 -11.594 1.00 79.12 199 LEU A C 1
ATOM 1540 O O . LEU A 1 199 ? -5.517 3.333 -12.711 1.00 79.12 199 LEU A O 1
ATOM 1544 N N . ALA A 1 200 ? -6.950 2.422 -11.240 1.00 76.38 200 ALA A N 1
ATOM 1545 C CA . ALA A 1 200 ? -8.088 2.405 -12.149 1.00 76.38 200 ALA A CA 1
ATOM 1546 C C . ALA A 1 200 ? -8.487 3.817 -12.609 1.00 76.38 200 ALA A C 1
ATOM 1548 O O . ALA A 1 200 ? -8.749 4.020 -13.794 1.00 76.38 200 ALA A O 1
ATOM 1549 N N . GLU A 1 201 ? -8.495 4.803 -11.709 1.00 79.00 201 GLU A N 1
ATOM 1550 C CA . GLU A 1 201 ? -8.793 6.193 -12.064 1.00 79.00 201 GLU A CA 1
ATOM 1551 C C . GLU A 1 201 ? -7.731 6.797 -12.989 1.00 79.00 201 GLU A C 1
ATOM 1553 O O . GLU A 1 201 ? -8.078 7.388 -14.008 1.00 79.00 201 GLU A O 1
ATOM 1558 N N . ALA A 1 202 ? -6.445 6.584 -12.702 1.00 79.81 202 ALA A N 1
ATOM 1559 C CA . ALA A 1 202 ? -5.356 7.059 -13.555 1.00 79.81 202 ALA A CA 1
ATOM 1560 C C . ALA A 1 202 ? -5.399 6.432 -14.964 1.00 79.81 202 ALA A C 1
ATOM 1562 O O . ALA A 1 202 ? -5.137 7.107 -15.960 1.00 79.81 202 ALA A O 1
ATOM 1563 N N . VAL A 1 203 ? -5.790 5.156 -15.076 1.00 82.50 203 VAL A N 1
ATOM 1564 C CA . VAL A 1 203 ? -6.029 4.504 -16.375 1.00 82.50 203 VAL A CA 1
ATOM 1565 C C . VAL A 1 203 ? -7.218 5.138 -17.102 1.00 82.50 203 VAL A C 1
ATOM 1567 O O . VAL A 1 203 ? -7.105 5.457 -18.285 1.00 82.50 203 VAL A O 1
ATOM 1570 N N . ARG A 1 204 ? -8.342 5.382 -16.410 1.00 81.19 204 ARG A N 1
ATOM 1571 C CA . ARG A 1 204 ? -9.517 6.065 -16.991 1.00 81.19 204 ARG A CA 1
ATOM 1572 C C . ARG A 1 204 ? -9.194 7.486 -17.458 1.00 81.19 204 ARG A C 1
ATOM 1574 O O . ARG A 1 204 ? -9.713 7.918 -18.485 1.00 81.19 204 ARG A O 1
ATOM 1581 N N . ALA A 1 205 ? -8.330 8.189 -16.731 1.00 82.25 205 ALA A N 1
ATOM 1582 C CA . ALA A 1 205 ? -7.847 9.522 -17.074 1.00 82.25 205 ALA A CA 1
ATOM 1583 C C . ALA A 1 205 ? -6.815 9.524 -18.222 1.00 82.25 205 ALA A C 1
ATOM 1585 O O . ALA A 1 205 ? -6.479 10.589 -18.739 1.00 82.25 205 ALA A O 1
ATOM 1586 N N . GLY A 1 206 ? -6.324 8.352 -18.644 1.00 83.44 206 GLY A N 1
ATOM 1587 C CA . GLY A 1 206 ? -5.288 8.220 -19.672 1.00 83.44 206 GLY A CA 1
ATOM 1588 C C . GLY A 1 206 ? -3.881 8.587 -19.191 1.00 83.44 206 GLY A C 1
ATOM 1589 O O . GLY A 1 206 ? -2.994 8.794 -20.015 1.00 83.44 206 GLY A O 1
ATOM 1590 N N . GLU A 1 207 ? -3.672 8.674 -17.876 1.00 87.25 207 GLU A N 1
ATOM 1591 C CA . GLU A 1 207 ? -2.380 8.976 -17.249 1.00 87.25 207 GLU A CA 1
ATOM 1592 C C . GLU A 1 207 ? -1.483 7.736 -17.163 1.00 87.25 207 GLU A C 1
ATOM 1594 O O . GLU A 1 207 ? -0.259 7.845 -17.202 1.00 87.25 207 GLU A O 1
ATOM 1599 N N . LEU A 1 208 ? -2.088 6.548 -17.064 1.00 87.00 208 LEU A N 1
ATOM 1600 C CA . LEU A 1 208 ? -1.381 5.272 -17.003 1.00 87.00 208 LEU A CA 1
ATOM 1601 C C . LEU A 1 208 ? -1.883 4.295 -18.061 1.00 87.00 208 LEU A C 1
ATOM 1603 O O . LEU A 1 208 ? -3.075 4.199 -18.347 1.00 87.00 208 LEU A O 1
ATOM 1607 N N . ILE A 1 209 ? -0.949 3.503 -18.580 1.00 87.25 209 ILE A N 1
ATOM 1608 C CA . ILE A 1 209 ? -1.213 2.370 -19.460 1.00 87.25 209 ILE A CA 1
ATOM 1609 C C . ILE A 1 209 ? -1.039 1.090 -18.631 1.00 87.25 209 ILE A C 1
ATOM 1611 O O . ILE A 1 209 ? 0.078 0.823 -18.166 1.00 87.25 209 ILE A O 1
ATOM 1615 N N . PRO A 1 210 ? -2.106 0.301 -18.425 1.00 88.00 210 PRO A N 1
ATOM 1616 C CA . PRO A 1 210 ? -2.000 -1.001 -17.788 1.00 88.00 210 PRO A CA 1
ATOM 1617 C C . PRO A 1 210 ? -1.439 -2.021 -18.781 1.00 88.00 210 PRO A C 1
ATOM 1619 O O . PRO A 1 210 ? -1.774 -2.015 -19.966 1.00 88.00 210 PRO A O 1
ATOM 1622 N N . TYR A 1 211 ? -0.595 -2.919 -18.287 1.00 87.56 211 TYR A N 1
ATOM 1623 C CA . TYR A 1 211 ? -0.039 -4.026 -19.054 1.00 87.56 211 TYR A CA 1
ATOM 1624 C C . TYR A 1 211 ? -0.294 -5.333 -18.326 1.00 87.56 211 TYR A C 1
ATOM 1626 O O . TYR A 1 211 ? 0.047 -5.454 -17.148 1.00 87.56 211 TYR A O 1
ATOM 1634 N N . SER A 1 212 ? -0.819 -6.328 -19.033 1.00 86.44 212 SER A N 1
ATOM 1635 C CA . SER A 1 212 ? -1.043 -7.668 -18.496 1.00 86.44 212 SER A CA 1
ATOM 1636 C C . SER A 1 212 ? -0.198 -8.723 -19.175 1.00 86.44 212 SER A C 1
ATOM 1638 O O . SER A 1 212 ? 0.359 -8.510 -20.256 1.00 86.44 212 SER A O 1
ATOM 1640 N N . GLU A 1 213 ? -0.057 -9.857 -18.489 1.00 85.12 213 GLU A N 1
ATOM 1641 C CA . GLU A 1 213 ? 0.631 -11.014 -19.045 1.00 85.12 213 GLU A CA 1
ATOM 1642 C C . GLU A 1 213 ? -0.082 -11.472 -20.318 1.00 85.12 213 GLU A C 1
ATOM 1644 O O . GLU A 1 213 ? -1.294 -11.697 -20.338 1.00 85.12 213 GLU A O 1
ATOM 1649 N N . ASP A 1 214 ? 0.690 -11.626 -21.390 1.00 79.44 214 ASP A N 1
ATOM 1650 C CA . ASP A 1 214 ? 0.151 -12.146 -22.632 1.00 79.44 214 ASP A CA 1
ATOM 1651 C C . ASP A 1 214 ? -0.118 -13.646 -22.446 1.00 79.44 214 ASP A C 1
ATOM 1653 O O . ASP A 1 214 ? 0.798 -14.476 -22.410 1.00 79.44 214 ASP A O 1
ATOM 1657 N N . LEU A 1 215 ? -1.399 -14.005 -22.295 1.00 66.62 215 LEU A N 1
ATOM 1658 C CA . LEU A 1 215 ? -1.829 -15.402 -22.174 1.00 66.62 215 LEU A CA 1
ATOM 1659 C C . LEU A 1 215 ? -1.446 -16.221 -23.415 1.00 66.62 215 LEU A C 1
ATOM 1661 O O . LEU A 1 215 ? -1.374 -17.457 -23.354 1.00 66.62 215 LEU A O 1
ATOM 1665 N N . VAL A 1 216 ? -1.155 -15.556 -24.541 1.00 63.53 216 VAL A N 1
ATOM 1666 C CA . VAL A 1 216 ? -0.501 -16.184 -25.679 1.00 63.53 216 VAL A CA 1
ATOM 1667 C C . VAL A 1 216 ? 0.947 -16.475 -25.283 1.00 63.53 216 VAL A C 1
ATOM 1669 O O . VAL A 1 216 ? 1.853 -15.670 -25.465 1.00 63.53 216 VAL A O 1
ATOM 1672 N N . ARG A 1 217 ? 1.184 -17.698 -24.786 1.00 60.19 217 ARG A N 1
ATOM 1673 C CA . ARG A 1 217 ? 2.500 -18.197 -24.322 1.00 60.19 217 ARG A CA 1
ATOM 1674 C C . ARG A 1 217 ? 3.672 -17.938 -25.285 1.00 60.19 217 ARG A C 1
ATOM 1676 O O . ARG A 1 217 ? 4.825 -18.083 -24.877 1.00 60.19 217 ARG A O 1
ATOM 1683 N N . ARG A 1 218 ? 3.408 -17.649 -26.568 1.00 75.88 218 ARG A N 1
ATOM 1684 C CA . ARG A 1 218 ? 4.413 -17.282 -27.573 1.00 75.88 218 ARG A CA 1
ATOM 1685 C C . ARG A 1 218 ? 3.888 -16.186 -28.519 1.00 75.88 218 ARG A C 1
ATOM 1687 O O . ARG A 1 218 ? 2.950 -16.472 -29.262 1.00 75.88 218 ARG A O 1
ATOM 1694 N N . PRO A 1 219 ? 4.526 -15.004 -28.584 1.00 86.31 219 PRO A N 1
ATOM 1695 C CA . PRO A 1 219 ? 4.232 -13.989 -29.597 1.00 86.31 219 PRO A CA 1
ATOM 1696 C C . PRO A 1 219 ? 4.606 -14.487 -31.004 1.00 86.31 219 PRO A C 1
ATOM 1698 O O . PRO A 1 219 ? 5.203 -15.565 -31.141 1.00 86.31 219 PRO A O 1
ATOM 1701 N N . PRO A 1 220 ? 4.316 -13.714 -32.072 1.00 89.19 220 PRO A N 1
ATOM 1702 C CA . PRO A 1 220 ? 4.740 -14.060 -33.423 1.00 89.19 220 PRO A CA 1
ATOM 1703 C C . PRO A 1 220 ? 6.223 -14.436 -33.480 1.00 89.19 220 PRO A C 1
ATOM 1705 O O . PRO A 1 220 ? 7.059 -13.819 -32.820 1.00 89.19 220 PRO A O 1
ATOM 1708 N N . LEU A 1 221 ? 6.580 -15.423 -34.309 1.00 87.44 221 LEU A N 1
ATOM 1709 C CA . LEU A 1 221 ? 7.965 -15.910 -34.411 1.00 87.44 221 LEU A CA 1
ATOM 1710 C C . LEU A 1 221 ? 8.962 -14.783 -34.741 1.00 87.44 221 LEU A C 1
ATOM 1712 O O . LEU A 1 221 ? 10.098 -14.800 -34.272 1.00 87.44 221 LEU A O 1
ATOM 1716 N N . ALA A 1 222 ? 8.507 -13.783 -35.502 1.00 89.25 222 ALA A N 1
ATOM 1717 C CA . ALA A 1 222 ? 9.267 -12.587 -35.849 1.00 89.25 222 ALA A CA 1
ATOM 1718 C C . ALA A 1 222 ? 9.617 -11.696 -34.640 1.00 89.25 222 ALA A C 1
ATOM 1720 O O . ALA A 1 222 ? 10.538 -10.893 -34.746 1.00 89.25 222 ALA A O 1
ATOM 1721 N N . THR A 1 223 ? 8.928 -11.843 -33.511 1.00 91.25 223 THR A N 1
ATOM 1722 C CA . THR A 1 223 ? 9.198 -11.156 -32.238 1.00 91.25 223 THR A CA 1
ATOM 1723 C C . THR A 1 223 ? 9.878 -12.104 -31.253 1.00 91.25 223 THR A C 1
ATOM 1725 O O . THR A 1 223 ? 10.897 -11.757 -30.656 1.00 91.25 223 THR A O 1
ATOM 1728 N N . PHE A 1 224 ? 9.373 -13.339 -31.153 1.00 91.38 224 PHE A N 1
ATOM 1729 C CA . PHE A 1 224 ? 9.895 -14.368 -30.256 1.00 91.38 224 PHE A CA 1
ATOM 1730 C C . PHE A 1 224 ? 11.374 -14.679 -30.514 1.00 91.38 224 PHE A C 1
ATOM 1732 O O . PHE A 1 224 ? 12.186 -14.6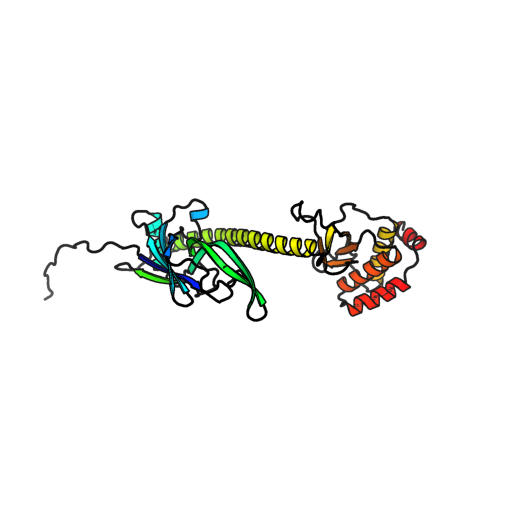48 -29.590 1.00 91.38 224 PHE A O 1
ATOM 1739 N N . ALA A 1 225 ? 11.733 -14.979 -31.769 1.00 91.38 225 ALA A N 1
ATOM 1740 C CA . ALA A 1 225 ? 13.080 -15.432 -32.100 1.00 91.38 225 ALA A CA 1
ATOM 1741 C C . ALA A 1 225 ? 14.145 -14.351 -31.854 1.00 91.38 225 ALA A C 1
ATOM 1743 O O . ALA A 1 225 ? 15.153 -14.652 -31.211 1.00 91.38 225 ALA A O 1
ATOM 1744 N N . PRO A 1 226 ? 13.944 -13.091 -32.292 1.00 93.81 226 PRO A N 1
ATOM 1745 C CA . PRO A 1 226 ? 14.923 -12.035 -32.048 1.00 93.81 226 PRO A CA 1
ATOM 1746 C C . PRO A 1 226 ? 15.073 -11.655 -30.583 1.00 93.81 226 PRO A C 1
ATOM 1748 O O . PRO A 1 226 ? 16.194 -11.378 -30.178 1.00 93.81 226 PRO A O 1
ATOM 1751 N N . ALA A 1 227 ? 13.999 -11.673 -29.791 1.00 94.00 227 ALA A N 1
ATOM 1752 C CA . ALA A 1 227 ? 14.091 -11.417 -28.355 1.00 94.00 227 ALA A CA 1
ATOM 1753 C C . ALA A 1 227 ? 15.000 -12.436 -27.656 1.00 94.00 227 ALA A C 1
ATOM 1755 O O . ALA A 1 227 ? 15.949 -12.063 -26.971 1.00 94.00 227 ALA A O 1
ATOM 1756 N N . TRP A 1 228 ? 14.758 -13.730 -27.889 1.00 92.50 228 TRP A N 1
ATOM 1757 C CA . TRP A 1 228 ? 15.569 -14.806 -27.313 1.00 92.50 228 TRP A CA 1
ATOM 1758 C C . TRP A 1 228 ? 17.027 -14.747 -27.760 1.00 92.50 228 TRP A C 1
ATOM 1760 O O . TRP A 1 228 ? 17.941 -14.866 -26.943 1.00 92.50 228 TRP A O 1
ATOM 1770 N N . ALA A 1 229 ? 17.255 -14.547 -29.057 1.00 92.75 229 ALA A N 1
ATOM 1771 C CA . ALA A 1 229 ? 18.604 -14.467 -29.593 1.00 92.75 229 ALA A CA 1
ATOM 1772 C C . ALA A 1 229 ? 19.346 -13.211 -29.096 1.00 92.75 229 ALA A C 1
ATOM 1774 O O . ALA A 1 229 ? 20.528 -13.302 -28.774 1.00 92.75 229 ALA A O 1
ATOM 1775 N N . GLY A 1 230 ? 18.649 -12.078 -28.962 1.00 94.75 230 GLY A N 1
ATOM 1776 C CA . GLY A 1 230 ? 19.205 -10.827 -28.441 1.00 94.75 230 GLY A CA 1
ATOM 1777 C C . GLY A 1 230 ? 19.575 -10.924 -26.964 1.00 94.75 230 GLY A C 1
ATOM 1778 O O . GLY A 1 230 ? 20.665 -10.506 -26.582 1.00 94.75 230 GLY A O 1
ATOM 1779 N N . ALA A 1 231 ? 18.728 -11.563 -26.152 1.00 94.62 231 ALA A N 1
ATOM 1780 C CA . ALA A 1 231 ? 19.031 -11.836 -24.750 1.00 94.62 231 ALA A CA 1
ATOM 1781 C C . ALA A 1 231 ? 20.276 -12.727 -24.593 1.00 94.62 231 ALA A C 1
ATOM 1783 O O . ALA A 1 231 ? 21.176 -12.398 -23.828 1.00 94.62 231 ALA A O 1
ATOM 1784 N N . ARG A 1 232 ? 20.384 -13.821 -25.360 1.00 92.81 232 ARG A N 1
ATOM 1785 C CA . ARG A 1 232 ? 21.563 -14.712 -25.328 1.00 92.81 232 ARG A CA 1
ATOM 1786 C C . ARG A 1 232 ? 22.840 -14.043 -25.821 1.00 92.81 232 ARG A C 1
ATOM 1788 O O . ARG A 1 232 ? 23.920 -14.265 -25.270 1.00 92.81 232 ARG A O 1
ATOM 1795 N N . TRP A 1 233 ? 22.716 -13.223 -26.860 1.00 94.44 233 TRP A N 1
ATOM 1796 C CA . TRP A 1 233 ? 23.817 -12.394 -27.328 1.00 94.44 233 TRP A CA 1
ATOM 1797 C C . TRP A 1 233 ? 24.290 -11.456 -26.212 1.00 94.44 233 TRP A C 1
ATOM 1799 O O . TRP A 1 233 ? 25.480 -11.424 -25.915 1.00 94.44 233 TRP A O 1
ATOM 1809 N N . ALA A 1 234 ? 23.365 -10.785 -25.519 1.00 95.75 234 ALA A N 1
ATOM 1810 C CA . ALA A 1 234 ? 23.684 -9.904 -24.400 1.00 95.75 234 ALA A CA 1
ATOM 1811 C C . ALA A 1 234 ? 24.359 -10.639 -23.235 1.00 95.75 234 ALA A C 1
ATOM 1813 O O . ALA A 1 234 ? 25.370 -10.163 -22.729 1.00 95.75 234 ALA A O 1
ATOM 1814 N N . VAL A 1 235 ? 23.857 -11.821 -22.862 1.00 94.50 235 VAL A N 1
ATOM 1815 C CA . VAL A 1 235 ? 24.471 -12.700 -21.849 1.00 94.50 235 VAL A CA 1
ATOM 1816 C C . VAL A 1 235 ? 25.939 -12.977 -22.183 1.00 94.50 235 VAL A C 1
ATOM 1818 O O . VAL A 1 235 ? 26.808 -12.843 -21.324 1.00 94.50 235 VAL A O 1
ATOM 1821 N N . THR A 1 236 ? 26.223 -13.295 -23.449 1.00 94.00 236 THR A N 1
ATOM 1822 C CA . THR A 1 236 ? 27.586 -13.576 -23.922 1.00 94.00 236 THR A CA 1
ATOM 1823 C C . THR A 1 236 ? 28.469 -12.329 -23.889 1.00 94.00 236 THR A C 1
ATOM 1825 O O . THR A 1 236 ? 29.583 -12.373 -23.375 1.00 94.00 236 THR A O 1
ATOM 1828 N N . GLU A 1 237 ? 27.971 -11.207 -24.407 1.00 96.31 237 GLU A N 1
ATOM 1829 C CA . GLU A 1 237 ? 28.717 -9.946 -24.490 1.00 96.31 237 GLU A CA 1
ATOM 1830 C C . GLU A 1 237 ? 29.014 -9.322 -23.125 1.00 96.31 237 GLU A C 1
ATOM 1832 O O . GLU A 1 237 ? 30.046 -8.674 -22.958 1.00 96.31 237 GLU A O 1
ATOM 1837 N N . LEU A 1 238 ? 28.112 -9.499 -22.160 1.00 94.94 238 LEU A N 1
ATOM 1838 C CA . LEU A 1 238 ? 28.249 -8.986 -20.796 1.00 94.94 238 LEU A CA 1
ATOM 1839 C C . LEU A 1 238 ? 28.948 -9.983 -19.862 1.00 94.94 238 LEU A C 1
ATOM 1841 O O . LEU A 1 238 ? 29.236 -9.646 -18.716 1.00 94.94 238 LEU A O 1
ATOM 1845 N N . GLY A 1 239 ? 29.225 -11.203 -20.332 1.00 93.25 239 GLY A N 1
ATOM 1846 C CA . GLY A 1 239 ? 29.863 -12.247 -19.534 1.00 93.25 239 GLY A CA 1
ATOM 1847 C C . GLY A 1 239 ? 29.014 -12.723 -18.354 1.00 93.25 239 GLY A C 1
ATOM 1848 O O . GLY A 1 239 ? 29.569 -13.143 -17.340 1.00 93.25 239 GLY A O 1
ATOM 1849 N N . VAL A 1 240 ? 27.682 -12.654 -18.453 1.00 89.69 240 VAL A N 1
ATOM 1850 C CA . VAL A 1 240 ? 26.789 -13.195 -17.416 1.00 89.69 240 VAL A CA 1
ATOM 1851 C C . VAL A 1 240 ? 26.599 -14.700 -17.639 1.00 89.69 240 VAL A C 1
ATOM 1853 O O . VAL A 1 240 ? 26.588 -15.189 -18.764 1.00 89.69 240 VAL A O 1
ATOM 1856 N N . HIS A 1 241 ? 26.496 -15.466 -16.553 1.00 86.62 241 HIS A N 1
ATOM 1857 C CA . HIS A 1 241 ? 26.453 -16.936 -16.591 1.00 86.62 241 HIS A CA 1
ATOM 1858 C C . HIS A 1 241 ? 25.054 -17.511 -16.320 1.00 86.62 241 HIS A C 1
ATOM 1860 O O . HIS A 1 241 ? 24.920 -18.674 -15.941 1.00 86.62 241 HIS A O 1
ATOM 1866 N N . VAL A 1 242 ? 24.016 -16.689 -16.483 1.00 86.19 242 VAL A N 1
ATOM 1867 C CA . VAL A 1 242 ? 22.616 -17.046 -16.240 1.00 86.19 242 VAL A CA 1
ATOM 1868 C C . VAL A 1 242 ? 21.786 -16.619 -17.445 1.00 86.19 242 VAL A C 1
ATOM 1870 O O . VAL A 1 242 ? 21.774 -15.442 -17.808 1.00 86.19 242 VAL A O 1
ATOM 1873 N N . ASP A 1 243 ? 21.090 -17.579 -18.054 1.00 85.81 243 ASP A N 1
ATOM 1874 C CA . ASP A 1 243 ? 20.139 -17.308 -19.133 1.00 85.81 243 ASP A CA 1
ATOM 1875 C C . ASP A 1 243 ? 18.853 -16.696 -18.547 1.00 85.81 243 ASP A C 1
ATOM 1877 O O . ASP A 1 243 ? 18.258 -17.292 -17.642 1.00 85.81 243 ASP A O 1
ATOM 1881 N N . PRO A 1 244 ? 18.384 -15.540 -19.050 1.00 88.62 244 PRO A N 1
ATOM 1882 C CA . PRO A 1 244 ? 17.147 -14.939 -18.579 1.00 88.62 244 PRO A CA 1
ATOM 1883 C C . PRO A 1 244 ? 15.916 -15.698 -19.060 1.00 88.62 244 PRO A C 1
ATOM 1885 O O . PRO A 1 244 ? 15.855 -16.197 -20.187 1.00 88.62 244 PRO A O 1
ATOM 1888 N N . GLN A 1 245 ? 14.883 -15.711 -18.222 1.00 90.06 245 GLN A N 1
ATOM 1889 C CA . GLN A 1 245 ? 13.549 -16.094 -18.666 1.00 90.06 245 GLN A CA 1
ATOM 1890 C C . GLN A 1 245 ? 12.934 -14.939 -19.451 1.00 90.06 245 GLN A C 1
ATOM 1892 O O . GLN A 1 245 ? 12.962 -13.802 -18.989 1.00 90.06 245 GLN A O 1
ATOM 1897 N N . ILE A 1 246 ? 12.339 -15.225 -20.609 1.00 90.75 246 ILE A N 1
ATOM 1898 C CA . ILE A 1 246 ? 11.582 -14.222 -21.363 1.00 90.75 246 ILE A CA 1
ATOM 1899 C C . ILE A 1 246 ? 10.092 -14.456 -21.161 1.00 90.75 246 ILE A C 1
ATOM 1901 O O . ILE A 1 246 ? 9.575 -15.531 -21.480 1.00 90.75 246 ILE A O 1
ATOM 1905 N N . ARG A 1 247 ? 9.414 -13.425 -20.663 1.00 91.62 247 ARG A N 1
ATOM 1906 C CA . ARG A 1 247 ? 7.960 -13.347 -20.535 1.00 91.62 247 ARG A CA 1
ATOM 1907 C C . ARG A 1 247 ? 7.404 -12.210 -21.377 1.00 91.62 247 ARG A C 1
ATOM 1909 O O . ARG A 1 247 ? 8.132 -11.317 -21.808 1.00 91.62 247 ARG A O 1
ATOM 1916 N N . TRP A 1 248 ? 6.104 -12.273 -21.623 1.00 91.31 248 TRP A N 1
ATOM 1917 C CA . TRP A 1 248 ? 5.433 -11.428 -22.598 1.00 91.31 248 TRP A CA 1
ATOM 1918 C C . TRP A 1 248 ? 4.300 -10.659 -21.948 1.00 91.31 248 TRP A C 1
ATOM 1920 O O . TRP A 1 248 ? 3.613 -11.181 -21.071 1.00 91.31 248 TRP A O 1
ATOM 1930 N N . PHE A 1 249 ? 4.110 -9.425 -22.391 1.00 91.56 249 PHE A N 1
ATOM 1931 C CA . PHE A 1 249 ? 3.001 -8.598 -21.951 1.00 91.56 249 PHE A CA 1
ATOM 1932 C C . PHE A 1 249 ? 2.438 -7.761 -23.098 1.00 91.56 249 PHE A C 1
ATOM 1934 O O . PHE A 1 249 ? 3.111 -7.506 -24.103 1.00 91.56 249 PHE A O 1
ATOM 1941 N N . SER A 1 250 ? 1.200 -7.314 -22.933 1.00 89.00 250 SER A N 1
ATOM 1942 C CA . SER A 1 250 ? 0.506 -6.439 -23.879 1.00 89.00 250 SER A CA 1
ATOM 1943 C C . SER A 1 250 ? -0.246 -5.345 -23.127 1.00 89.00 250 SER A C 1
ATOM 1945 O O . SER A 1 250 ? -0.626 -5.560 -21.975 1.00 89.00 250 SER A O 1
ATOM 1947 N N . PRO A 1 251 ? -0.433 -4.156 -23.729 1.00 87.38 251 PRO A N 1
ATOM 1948 C CA . PRO A 1 251 ? -1.272 -3.133 -23.121 1.00 87.38 251 PRO A CA 1
ATOM 1949 C C . PRO A 1 251 ? -2.712 -3.645 -23.030 1.00 87.38 251 PRO A C 1
ATOM 1951 O O . PRO A 1 251 ? -3.246 -4.166 -24.013 1.00 87.38 251 PRO A O 1
ATOM 1954 N N . GLU A 1 252 ? -3.343 -3.484 -21.872 1.00 79.62 252 GLU A N 1
ATOM 1955 C CA . GLU A 1 252 ? -4.767 -3.774 -21.732 1.00 79.62 252 GLU A CA 1
ATOM 1956 C C . GLU A 1 252 ? -5.609 -2.610 -22.251 1.00 79.62 252 GLU A C 1
ATOM 1958 O O . GLU A 1 252 ? -5.297 -1.444 -21.983 1.00 79.62 252 GLU A O 1
ATOM 1963 N N . PRO A 1 253 ? -6.713 -2.891 -22.964 1.00 68.62 253 PRO A N 1
ATOM 1964 C CA . PRO A 1 253 ? -7.722 -1.878 -23.221 1.00 68.62 253 PRO A CA 1
ATOM 1965 C C . PRO A 1 253 ? -8.264 -1.337 -21.892 1.00 68.62 253 PRO A C 1
ATOM 1967 O O . PRO A 1 253 ? -8.608 -2.115 -21.002 1.00 68.62 253 PRO A O 1
ATOM 1970 N N . ALA A 1 254 ? -8.409 -0.014 -21.780 1.00 61.38 254 ALA A N 1
ATOM 1971 C CA . ALA A 1 254 ? -8.891 0.664 -20.567 1.00 61.38 254 ALA A CA 1
ATOM 1972 C C . ALA A 1 254 ? -10.271 0.166 -20.073 1.00 61.38 254 ALA A C 1
ATOM 1974 O O . ALA A 1 254 ? -10.632 0.350 -18.916 1.00 61.38 254 ALA A O 1
ATOM 1975 N N . GLU A 1 255 ? -1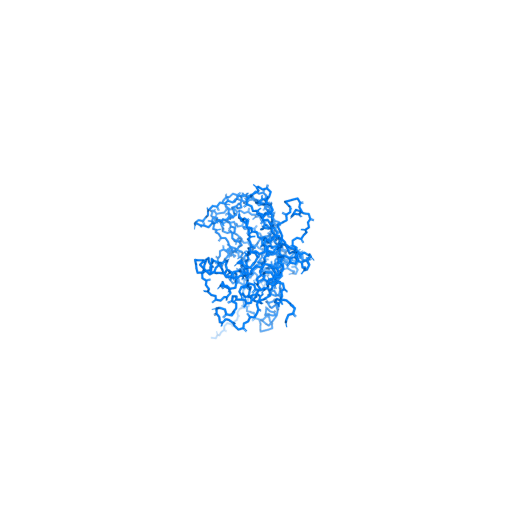1.042 -0.484 -20.948 1.00 56.34 255 GLU A N 1
ATOM 1976 C CA . GLU A 1 255 ? -12.371 -1.040 -20.675 1.00 56.34 255 GLU A CA 1
ATOM 1977 C C . GLU A 1 255 ? -12.330 -2.386 -19.917 1.00 56.34 255 GLU A C 1
ATOM 1979 O O . GLU A 1 255 ? -13.317 -2.762 -19.286 1.00 56.34 255 GLU A O 1
ATOM 1984 N N . LEU A 1 256 ? -11.201 -3.110 -19.953 1.00 54.62 256 LEU A N 1
ATOM 1985 C CA . LEU A 1 256 ? -11.034 -4.431 -19.325 1.00 54.62 256 LEU A CA 1
ATOM 1986 C C . LEU A 1 256 ? -10.450 -4.363 -17.907 1.00 54.62 256 LEU A C 1
ATOM 1988 O O . LEU A 1 256 ? -10.783 -5.212 -17.078 1.00 54.62 256 LEU A O 1
ATOM 1992 N N . SER A 1 257 ? -9.675 -3.321 -17.585 1.00 51.09 257 SER A N 1
ATOM 1993 C CA . SER A 1 257 ? -9.029 -3.182 -16.269 1.00 51.09 257 SER A CA 1
ATOM 1994 C C . SER A 1 257 ? -10.017 -2.931 -15.119 1.00 51.09 257 SER A C 1
ATOM 1996 O O . SER A 1 257 ? -9.648 -3.042 -13.955 1.00 51.09 257 SER A O 1
ATOM 1998 N N . ALA A 1 258 ? -11.274 -2.588 -15.424 1.00 43.94 258 ALA A N 1
ATOM 1999 C CA . ALA A 1 258 ? -12.317 -2.320 -14.432 1.00 43.94 258 ALA A CA 1
ATOM 2000 C C . ALA A 1 258 ? -13.200 -3.543 -14.097 1.00 43.94 258 ALA A C 1
ATOM 2002 O O . ALA A 1 258 ? -14.000 -3.465 -13.165 1.00 43.94 258 ALA A O 1
ATOM 2003 N N . VAL A 1 259 ? -13.106 -4.654 -14.848 1.00 39.25 259 VAL A N 1
ATOM 2004 C CA . VAL A 1 259 ? -14.108 -5.746 -14.794 1.00 39.25 259 VAL A CA 1
ATOM 2005 C C . VAL A 1 259 ? -13.546 -7.091 -14.315 1.00 39.25 259 VAL A C 1
ATOM 2007 O O . VAL A 1 259 ? -14.306 -7.905 -13.789 1.00 39.25 259 VAL A O 1
ATOM 2010 N N . SER A 1 260 ? -12.239 -7.344 -14.401 1.00 39.28 260 SER A N 1
ATOM 2011 C CA . SER A 1 260 ? -11.637 -8.561 -13.837 1.00 39.28 260 SER A CA 1
ATOM 2012 C C . SER A 1 260 ? -10.784 -8.229 -12.624 1.00 39.28 260 SER A C 1
ATOM 2014 O O . SER A 1 260 ? -9.894 -7.393 -12.717 1.00 39.28 260 SER A O 1
ATOM 2016 N N . GLY A 1 261 ? -11.023 -8.903 -11.499 1.00 48.00 261 GLY A N 1
ATOM 2017 C CA . GLY A 1 261 ? -10.165 -8.807 -10.321 1.00 48.00 261 GLY A CA 1
ATOM 2018 C C . GLY A 1 261 ? -8.709 -9.169 -10.636 1.00 48.00 261 GLY A C 1
ATOM 2019 O O . GLY A 1 261 ? -8.366 -10.341 -10.662 1.00 48.00 261 GLY A O 1
ATOM 2020 N N . ASP A 1 262 ? -7.906 -8.138 -10.898 1.00 52.44 262 ASP A N 1
ATOM 2021 C CA . ASP A 1 262 ? -6.499 -7.853 -10.562 1.00 52.44 262 ASP A CA 1
ATOM 2022 C C . ASP A 1 262 ? -5.384 -8.918 -10.621 1.00 52.44 262 ASP A C 1
ATOM 2024 O O . ASP A 1 262 ? -4.235 -8.562 -10.362 1.00 52.44 262 ASP A O 1
ATOM 2028 N N . ASP A 1 263 ? -5.615 -10.174 -10.989 1.00 57.81 263 ASP A N 1
ATOM 2029 C CA . ASP A 1 263 ? -4.545 -11.189 -10.943 1.00 57.81 263 ASP A CA 1
ATOM 2030 C C . ASP A 1 263 ? -3.668 -11.246 -12.214 1.00 57.81 263 ASP A C 1
ATOM 2032 O O . ASP A 1 263 ? -2.757 -12.072 -12.303 1.00 57.81 263 ASP A O 1
ATOM 2036 N N . HIS A 1 264 ? -3.900 -10.370 -13.201 1.00 64.50 264 HIS A N 1
ATOM 2037 C CA . HIS A 1 264 ? -3.242 -10.451 -14.517 1.00 64.50 264 HIS A CA 1
ATOM 2038 C C . HIS A 1 264 ? -2.416 -9.221 -14.924 1.00 64.50 264 HIS A C 1
ATOM 2040 O O . HIS A 1 264 ? -1.593 -9.334 -15.836 1.00 64.50 264 HIS A O 1
ATOM 2046 N N . VAL A 1 265 ? -2.568 -8.073 -14.251 1.00 76.19 265 VAL A N 1
ATOM 2047 C CA . VAL A 1 265 ? -1.797 -6.856 -14.566 1.00 76.19 265 VAL A CA 1
ATOM 2048 C C . VAL A 1 265 ? -0.385 -6.972 -13.990 1.00 76.19 265 VAL A C 1
ATOM 2050 O O . VAL A 1 265 ? -0.186 -7.113 -12.784 1.00 76.19 265 VAL A O 1
ATOM 2053 N N . VAL A 1 266 ? 0.618 -6.898 -14.862 1.00 75.38 266 VAL A N 1
ATOM 2054 C CA . VAL A 1 266 ? 2.034 -7.082 -14.515 1.00 75.38 266 VAL A CA 1
ATOM 2055 C C . VAL A 1 266 ? 2.790 -5.765 -14.348 1.00 75.38 266 VAL A C 1
ATOM 2057 O O . VAL A 1 266 ? 3.826 -5.757 -13.672 1.00 75.38 266 VAL A O 1
ATOM 2060 N N . ALA A 1 267 ? 2.287 -4.670 -14.933 1.00 82.69 267 ALA A N 1
ATOM 2061 C CA . ALA A 1 267 ? 2.864 -3.331 -14.822 1.00 82.69 267 ALA A CA 1
ATOM 2062 C C . ALA A 1 267 ? 1.853 -2.216 -15.156 1.00 82.69 267 ALA A C 1
ATOM 2064 O O . ALA A 1 267 ? 0.903 -2.424 -15.907 1.00 82.69 267 ALA A O 1
ATOM 2065 N N . TYR A 1 268 ? 2.123 -1.016 -14.640 1.00 84.62 268 TYR A N 1
ATOM 2066 C CA . TYR A 1 268 ? 1.504 0.247 -15.053 1.00 84.62 268 TYR A CA 1
ATOM 2067 C C . TYR A 1 268 ? 2.622 1.203 -15.467 1.00 84.62 268 TYR A C 1
ATOM 2069 O O . TYR A 1 268 ? 3.641 1.265 -14.777 1.00 84.62 268 TYR A O 1
ATOM 2077 N N . ALA A 1 269 ? 2.451 1.939 -16.564 1.00 86.38 269 ALA A N 1
ATOM 2078 C CA . ALA A 1 269 ? 3.452 2.901 -17.020 1.00 86.38 269 ALA A CA 1
ATOM 2079 C C . ALA A 1 269 ? 2.814 4.173 -17.588 1.00 86.38 269 ALA A C 1
ATOM 2081 O O . ALA A 1 269 ? 1.799 4.105 -18.277 1.00 86.38 269 ALA A O 1
ATOM 2082 N N . GLU A 1 270 ? 3.443 5.322 -17.333 1.00 86.88 270 GLU A N 1
ATOM 2083 C CA . GLU A 1 270 ? 3.041 6.634 -17.875 1.00 86.88 270 GLU A CA 1
ATOM 2084 C C . GLU A 1 270 ? 3.339 6.760 -19.377 1.00 86.88 270 GLU A C 1
ATOM 2086 O O . GLU A 1 270 ? 2.717 7.536 -20.098 1.00 86.88 270 GLU A O 1
ATOM 2091 N N . GLN A 1 271 ? 4.310 5.986 -19.866 1.00 87.06 271 GLN A N 1
ATOM 2092 C CA . GLN A 1 271 ? 4.701 5.938 -21.271 1.00 87.06 271 GLN A CA 1
ATOM 2093 C C . GLN A 1 271 ? 4.677 4.500 -21.797 1.00 87.06 271 GLN A C 1
ATOM 2095 O O . GLN A 1 271 ? 4.730 3.552 -21.008 1.00 87.06 271 GLN A O 1
ATOM 2100 N N . PRO A 1 272 ? 4.607 4.304 -23.129 1.00 89.25 272 PRO A N 1
ATOM 2101 C CA . PRO A 1 272 ? 4.644 2.976 -23.721 1.00 89.25 272 PRO A CA 1
ATOM 2102 C C . PRO A 1 272 ? 5.884 2.179 -23.294 1.00 89.25 272 PRO A C 1
ATOM 2104 O O . PRO A 1 272 ? 6.999 2.465 -23.725 1.00 89.25 272 PRO A O 1
ATOM 2107 N N . LEU A 1 273 ? 5.676 1.153 -22.471 1.00 91.75 273 LEU A N 1
ATOM 2108 C CA . LEU A 1 273 ? 6.738 0.310 -21.939 1.00 91.75 273 LEU A CA 1
ATOM 2109 C C . LEU A 1 273 ? 7.128 -0.727 -22.986 1.00 91.75 273 LEU A C 1
ATOM 2111 O O . LEU A 1 273 ? 6.275 -1.503 -23.394 1.00 91.75 273 LEU A O 1
ATOM 2115 N N . LEU A 1 274 ? 8.381 -0.760 -23.437 1.00 94.38 274 LEU A N 1
ATOM 2116 C CA . LEU A 1 274 ? 8.828 -1.744 -24.436 1.00 94.38 274 LEU A CA 1
ATOM 2117 C C . LEU A 1 274 ? 9.279 -3.059 -23.791 1.00 94.38 274 LEU A C 1
ATOM 2119 O O . LEU A 1 274 ? 9.038 -4.138 -24.336 1.00 94.38 274 LEU A O 1
ATOM 2123 N N . GLY A 1 275 ? 9.905 -2.956 -22.626 1.00 93.12 275 GLY A N 1
ATOM 2124 C CA . GLY A 1 275 ? 10.395 -4.057 -21.819 1.00 93.12 275 GLY A CA 1
ATOM 2125 C C . GLY A 1 275 ? 10.641 -3.592 -20.389 1.00 93.12 275 GLY A C 1
ATOM 2126 O O . GLY A 1 275 ? 10.558 -2.400 -20.101 1.00 93.12 275 GLY A O 1
ATOM 2127 N N . PHE A 1 276 ? 10.846 -4.550 -19.494 1.00 92.62 276 PHE A N 1
ATOM 2128 C CA . PHE A 1 276 ? 11.380 -4.313 -18.157 1.00 92.62 276 PHE A CA 1
ATOM 2129 C C . PHE A 1 276 ? 11.976 -5.613 -17.612 1.00 92.62 276 PHE A C 1
ATOM 2131 O O . PHE A 1 276 ? 11.588 -6.713 -18.019 1.00 92.62 276 PHE A O 1
ATOM 2138 N N . CYS A 1 277 ? 12.867 -5.519 -16.631 1.00 90.19 277 CYS A N 1
ATOM 2139 C CA . CYS A 1 277 ? 13.397 -6.680 -15.926 1.00 90.19 277 CYS A CA 1
ATOM 2140 C C . CYS A 1 277 ? 12.996 -6.696 -14.446 1.00 90.19 277 CYS A C 1
ATOM 2142 O O . CYS A 1 277 ? 12.668 -5.675 -13.840 1.00 90.19 277 CYS A O 1
ATOM 2144 N N . ARG A 1 278 ? 13.009 -7.888 -13.839 1.00 81.06 278 ARG A N 1
ATOM 2145 C CA . ARG A 1 278 ? 12.851 -8.054 -12.387 1.00 81.06 278 ARG A CA 1
ATOM 2146 C C . ARG A 1 278 ? 14.089 -8.753 -11.814 1.00 81.06 278 ARG A C 1
ATOM 2148 O O . ARG A 1 278 ? 14.142 -9.984 -11.846 1.00 81.06 278 ARG A O 1
ATOM 2155 N N . PRO A 1 279 ? 15.063 -8.008 -11.257 1.00 69.19 279 PRO A N 1
ATOM 2156 C CA . PRO A 1 279 ? 16.348 -8.574 -10.832 1.00 69.19 279 PRO A CA 1
ATOM 2157 C C . PRO A 1 279 ? 16.225 -9.582 -9.680 1.00 69.19 279 PRO A C 1
ATOM 2159 O O . PRO A 1 279 ? 16.989 -10.538 -9.614 1.00 69.19 279 PRO A O 1
ATOM 2162 N N . ASN A 1 280 ? 15.216 -9.429 -8.816 1.00 62.84 280 ASN A N 1
ATOM 2163 C CA . ASN A 1 280 ? 15.022 -10.274 -7.631 1.00 62.84 280 ASN A CA 1
ATOM 2164 C C . ASN A 1 280 ? 14.054 -11.458 -7.841 1.00 62.84 280 ASN A C 1
ATOM 2166 O O . ASN A 1 280 ? 13.821 -12.209 -6.900 1.00 62.84 280 ASN A O 1
ATOM 2170 N N . ALA A 1 281 ? 13.455 -11.609 -9.030 1.00 60.34 281 ALA A N 1
ATOM 2171 C CA . ALA A 1 281 ? 12.342 -12.534 -9.282 1.00 60.34 281 ALA A CA 1
ATOM 2172 C C . ALA A 1 281 ? 12.653 -13.538 -10.408 1.00 60.34 281 ALA A C 1
ATOM 2174 O O . ALA A 1 281 ? 11.869 -13.671 -11.336 1.00 60.34 281 ALA A O 1
ATOM 2175 N N . ASP A 1 282 ? 13.800 -14.220 -10.349 1.00 75.94 282 ASP A N 1
ATOM 2176 C CA . ASP A 1 282 ? 14.181 -15.322 -11.263 1.00 75.94 282 ASP A CA 1
ATOM 2177 C C . ASP A 1 282 ? 14.880 -14.924 -12.578 1.00 75.94 282 ASP A C 1
ATOM 2179 O O . ASP A 1 282 ? 14.816 -15.665 -13.558 1.00 75.94 282 ASP A O 1
ATOM 2183 N N . TRP A 1 283 ? 15.576 -13.779 -12.619 1.00 86.81 283 TRP A N 1
ATOM 2184 C CA . TRP A 1 283 ? 16.307 -13.326 -13.821 1.00 86.81 283 TRP A CA 1
ATOM 2185 C C . TRP A 1 283 ? 15.377 -13.201 -15.043 1.00 86.81 283 TRP A C 1
ATOM 2187 O O . TRP A 1 283 ? 15.660 -13.678 -16.142 1.00 86.81 283 TRP A O 1
ATOM 2197 N N . THR A 1 284 ? 14.205 -12.600 -14.827 1.00 90.44 284 THR A N 1
ATOM 2198 C CA . THR A 1 284 ? 13.154 -12.510 -15.845 1.00 90.44 284 THR A CA 1
ATOM 2199 C C . THR A 1 284 ? 13.199 -11.169 -16.572 1.00 90.44 284 THR A C 1
ATOM 2201 O O . THR A 1 284 ? 13.188 -10.107 -15.944 1.00 90.44 284 THR A O 1
ATOM 2204 N N . VAL A 1 285 ? 13.168 -11.241 -17.899 1.00 92.62 285 VAL A N 1
ATOM 2205 C CA . VAL A 1 285 ? 12.951 -10.135 -18.830 1.00 92.62 285 VAL A CA 1
ATOM 2206 C C . VAL A 1 285 ? 11.517 -10.213 -19.352 1.00 92.62 285 VAL A C 1
ATOM 2208 O O . VAL A 1 285 ? 11.087 -11.237 -19.884 1.00 92.62 285 VAL A O 1
ATOM 2211 N N . TRP A 1 286 ? 10.772 -9.128 -19.203 1.00 93.12 286 TRP A N 1
ATOM 2212 C CA . TRP A 1 286 ? 9.431 -8.958 -19.742 1.00 93.12 286 TRP A CA 1
ATOM 2213 C C . TRP A 1 286 ? 9.508 -8.083 -20.987 1.00 93.12 286 TRP A C 1
ATOM 2215 O O . TRP A 1 286 ? 10.124 -7.022 -20.951 1.00 93.12 286 TRP A O 1
ATOM 2225 N N . LEU A 1 287 ? 8.880 -8.508 -22.082 1.00 94.62 287 LEU A N 1
ATOM 2226 C CA . LEU A 1 287 ? 8.875 -7.772 -23.348 1.00 94.62 287 LEU A CA 1
ATOM 2227 C C . LEU A 1 287 ? 7.465 -7.628 -23.899 1.00 94.62 287 LEU A C 1
ATOM 2229 O O . LEU A 1 287 ? 6.641 -8.541 -23.791 1.00 94.62 287 LEU A O 1
ATOM 2233 N N . ARG A 1 288 ? 7.219 -6.509 -24.580 1.00 93.19 288 ARG A N 1
ATOM 2234 C CA . ARG A 1 288 ? 6.011 -6.355 -25.387 1.00 93.19 288 ARG A CA 1
ATOM 2235 C C . ARG A 1 288 ? 5.944 -7.414 -26.484 1.00 93.19 288 ARG A C 1
ATOM 2237 O O . ARG A 1 288 ? 6.896 -7.607 -27.244 1.00 93.19 288 ARG A O 1
ATOM 2244 N N . SER A 1 289 ? 4.803 -8.089 -26.584 1.00 92.19 289 SER A N 1
ATOM 2245 C CA . SER A 1 289 ? 4.593 -9.188 -27.536 1.00 92.19 289 SER A CA 1
ATOM 2246 C C . SER A 1 289 ? 4.453 -8.742 -28.995 1.00 92.19 289 SER A C 1
ATOM 2248 O O . SER A 1 289 ? 4.597 -9.561 -29.904 1.00 92.19 289 SER A O 1
ATOM 2250 N N . ASP A 1 290 ? 4.240 -7.448 -29.238 1.00 90.88 290 ASP A N 1
ATOM 2251 C CA . ASP A 1 290 ? 4.047 -6.846 -30.560 1.00 90.88 290 ASP A CA 1
ATOM 2252 C C . ASP A 1 290 ? 5.298 -6.135 -31.112 1.00 90.88 290 ASP A C 1
ATOM 2254 O O . ASP A 1 290 ? 5.235 -5.465 -32.147 1.00 90.88 290 ASP A O 1
ATOM 2258 N N . LEU A 1 291 ? 6.460 -6.285 -30.462 1.00 93.25 291 LEU A N 1
ATOM 2259 C CA . LEU A 1 291 ? 7.685 -5.616 -30.901 1.00 93.25 291 LEU A CA 1
ATOM 2260 C C . LEU A 1 291 ? 8.168 -6.115 -32.278 1.00 93.25 291 LEU A C 1
ATOM 2262 O O . LEU A 1 291 ? 8.296 -7.325 -32.492 1.00 93.25 291 LEU A O 1
ATOM 2266 N N . PRO A 1 292 ? 8.563 -5.209 -33.194 1.00 94.06 292 PRO A N 1
ATOM 2267 C CA . PRO A 1 292 ? 9.240 -5.581 -34.434 1.00 94.06 292 PRO A CA 1
ATOM 2268 C C . PRO A 1 292 ? 10.575 -6.288 -34.175 1.00 94.06 292 PRO A C 1
ATOM 2270 O O . PRO A 1 292 ? 11.269 -5.981 -33.208 1.00 94.06 292 PRO A O 1
ATOM 2273 N N . SER A 1 293 ? 11.009 -7.154 -35.095 1.00 94.06 293 SER A N 1
ATOM 2274 C CA . SER A 1 293 ? 12.159 -8.054 -34.908 1.00 94.06 293 SER A CA 1
ATOM 2275 C C . SER A 1 293 ? 13.439 -7.391 -34.384 1.00 94.06 293 SER A C 1
ATOM 2277 O O . SER A 1 293 ? 14.015 -7.842 -33.397 1.00 94.06 293 SER A O 1
ATOM 2279 N N . ARG A 1 294 ? 13.884 -6.294 -35.008 1.00 95.25 294 ARG A N 1
ATOM 2280 C CA . ARG A 1 294 ? 15.096 -5.578 -34.572 1.00 95.25 294 ARG A CA 1
ATOM 2281 C C . ARG A 1 294 ? 14.927 -4.938 -33.192 1.00 95.25 294 ARG A C 1
ATOM 2283 O O . ARG A 1 294 ? 15.890 -4.858 -32.437 1.00 95.25 294 ARG A O 1
ATOM 2290 N N . ARG A 1 295 ? 13.715 -4.480 -32.862 1.00 96.81 295 ARG A N 1
ATOM 2291 C CA . ARG A 1 295 ? 13.416 -3.890 -31.553 1.00 96.81 295 ARG A CA 1
ATOM 2292 C C . ARG A 1 295 ? 13.314 -4.943 -30.465 1.00 96.81 295 ARG A C 1
ATOM 2294 O O . ARG A 1 295 ? 13.919 -4.743 -29.426 1.00 96.81 295 ARG A O 1
ATOM 2301 N N . ALA A 1 296 ? 12.661 -6.070 -30.729 1.00 95.56 296 ALA A N 1
ATOM 2302 C CA . ALA A 1 296 ? 12.622 -7.199 -29.806 1.00 95.56 296 ALA A CA 1
ATOM 2303 C C . ALA A 1 296 ? 14.040 -7.660 -29.422 1.00 95.56 296 ALA A C 1
ATOM 2305 O O . ALA A 1 296 ? 14.320 -7.848 -28.246 1.00 95.56 296 ALA A O 1
ATOM 2306 N N . TRP A 1 297 ? 14.955 -7.745 -30.397 1.00 96.81 297 TRP A N 1
ATOM 2307 C CA . TRP A 1 297 ? 16.376 -8.022 -30.151 1.00 96.81 297 TRP A CA 1
ATOM 2308 C C . TRP A 1 297 ? 17.045 -6.977 -29.250 1.00 96.81 297 TRP A C 1
ATOM 2310 O O . TRP A 1 297 ? 17.679 -7.328 -28.258 1.00 96.81 297 TRP A O 1
ATOM 2320 N N . ALA A 1 298 ? 16.924 -5.696 -29.604 1.00 97.75 298 ALA A N 1
ATOM 2321 C CA . ALA A 1 298 ? 17.634 -4.626 -28.911 1.00 97.75 298 ALA A CA 1
ATOM 2322 C C . ALA A 1 298 ? 17.111 -4.415 -27.482 1.00 97.75 298 ALA A C 1
ATOM 2324 O O . ALA A 1 298 ? 17.908 -4.310 -26.558 1.00 97.75 298 ALA A O 1
ATOM 2325 N N . VAL A 1 299 ? 15.788 -4.424 -27.297 1.00 97.50 299 VAL A N 1
ATOM 2326 C CA . VAL A 1 299 ? 15.156 -4.264 -25.980 1.00 97.50 299 VAL A CA 1
ATOM 2327 C C . VAL A 1 299 ? 15.452 -5.476 -25.097 1.00 97.50 299 VAL A C 1
ATOM 2329 O O . VAL A 1 299 ? 15.800 -5.308 -23.939 1.00 97.50 299 VAL A O 1
ATOM 2332 N N . ALA A 1 300 ? 15.438 -6.702 -25.633 1.00 96.81 300 ALA A N 1
ATOM 2333 C CA . ALA A 1 300 ? 15.861 -7.867 -24.852 1.00 96.81 300 ALA A CA 1
ATOM 2334 C C . ALA A 1 300 ? 17.301 -7.720 -24.329 1.00 96.81 300 ALA A C 1
ATOM 2336 O O . ALA A 1 300 ? 17.575 -8.036 -23.176 1.00 96.81 300 ALA A O 1
ATOM 2337 N N . ALA A 1 301 ? 18.213 -7.208 -25.159 1.00 97.44 301 ALA A N 1
ATOM 2338 C CA . ALA A 1 301 ? 19.587 -6.940 -24.750 1.00 97.44 301 ALA A CA 1
ATOM 2339 C C . ALA A 1 301 ? 19.693 -5.808 -23.710 1.00 97.44 301 ALA A C 1
ATOM 2341 O O . ALA A 1 301 ? 20.490 -5.923 -22.780 1.00 97.44 301 ALA A O 1
ATOM 2342 N N . HIS A 1 302 ? 18.879 -4.757 -23.845 1.00 97.81 302 HIS A N 1
ATOM 2343 C CA . HIS A 1 302 ? 18.755 -3.665 -22.874 1.00 97.81 302 HIS A CA 1
ATOM 2344 C C . HIS A 1 302 ? 18.379 -4.206 -21.486 1.00 97.81 302 HIS A C 1
ATOM 2346 O O . HIS A 1 302 ? 19.087 -3.976 -20.509 1.00 97.81 302 HIS A O 1
ATOM 2352 N N . GLU A 1 303 ? 17.316 -5.008 -21.406 1.00 96.81 303 GLU A N 1
ATOM 2353 C CA . GLU A 1 303 ? 16.842 -5.550 -20.129 1.00 96.81 303 GLU A CA 1
ATOM 2354 C C . GLU A 1 303 ? 17.844 -6.521 -19.487 1.00 96.81 303 GLU A C 1
ATOM 2356 O O . GLU A 1 303 ? 17.974 -6.577 -18.264 1.00 96.81 303 GLU A O 1
ATOM 2361 N N . VAL A 1 304 ? 18.607 -7.266 -20.294 1.00 95.81 304 VAL A N 1
ATOM 2362 C CA . VAL A 1 304 ? 19.709 -8.098 -19.783 1.00 95.81 304 VAL A CA 1
ATOM 2363 C C . VAL A 1 304 ? 20.852 -7.245 -19.234 1.00 95.81 304 VAL A C 1
ATOM 2365 O O . VAL A 1 304 ? 21.454 -7.632 -18.234 1.00 95.81 304 VAL A O 1
ATOM 2368 N N . ALA A 1 305 ? 21.137 -6.081 -19.824 1.00 95.31 305 ALA A N 1
ATOM 2369 C CA . ALA A 1 305 ? 22.130 -5.158 -19.276 1.00 95.31 305 ALA A CA 1
ATOM 2370 C C . ALA A 1 305 ? 21.731 -4.678 -17.874 1.00 95.31 305 ALA A C 1
ATOM 2372 O O . ALA A 1 305 ? 22.569 -4.670 -16.972 1.00 95.31 305 ALA A O 1
ATOM 2373 N N . HIS A 1 306 ? 20.449 -4.381 -17.648 1.00 94.38 306 HIS A N 1
ATOM 2374 C CA . HIS A 1 306 ? 19.949 -4.085 -16.305 1.00 94.38 306 HIS A CA 1
ATOM 2375 C C . HIS A 1 306 ? 20.108 -5.252 -15.333 1.00 94.38 306 HIS A C 1
ATOM 2377 O O . HIS A 1 306 ? 20.585 -5.055 -14.215 1.00 94.38 306 HIS A O 1
ATOM 2383 N N . LEU A 1 307 ? 19.779 -6.478 -15.754 1.00 92.56 307 LEU A N 1
ATOM 2384 C CA . LEU A 1 307 ? 20.019 -7.671 -14.931 1.00 92.56 307 LEU A CA 1
ATOM 2385 C C . LEU A 1 307 ? 21.511 -7.859 -14.606 1.00 92.56 307 LEU A C 1
ATOM 2387 O O . LEU A 1 307 ? 21.852 -8.307 -13.515 1.00 92.56 307 LEU A O 1
ATOM 2391 N N . ALA A 1 308 ? 22.402 -7.456 -15.512 1.00 91.38 308 ALA A N 1
ATOM 2392 C CA . ALA A 1 308 ? 23.849 -7.454 -15.310 1.00 91.38 308 ALA A CA 1
ATOM 2393 C C . ALA A 1 308 ? 24.367 -6.277 -14.452 1.00 91.38 308 ALA A C 1
ATOM 2395 O O . ALA A 1 308 ? 25.572 -6.172 -14.229 1.00 91.38 308 ALA A O 1
ATOM 2396 N N . GLY A 1 309 ? 23.485 -5.407 -13.947 1.00 91.94 309 GLY A N 1
ATOM 2397 C CA . GLY A 1 309 ? 23.830 -4.311 -13.039 1.00 91.94 309 GLY A CA 1
ATOM 2398 C C . GLY A 1 309 ? 24.128 -2.973 -13.717 1.00 91.94 309 GLY A C 1
ATOM 2399 O O . GLY A 1 309 ? 24.632 -2.066 -13.054 1.00 91.94 309 GLY A O 1
ATOM 2400 N N . HIS A 1 310 ? 23.827 -2.825 -15.009 1.00 91.88 310 HIS A N 1
ATOM 2401 C CA . HIS A 1 310 ? 23.904 -1.527 -15.675 1.00 91.88 310 HIS A CA 1
ATOM 2402 C C . HIS A 1 310 ? 22.736 -0.623 -15.259 1.00 91.88 310 HIS A C 1
ATOM 2404 O O . HIS A 1 310 ? 21.597 -1.068 -15.099 1.00 91.88 310 HIS A O 1
ATOM 2410 N N . ASP A 1 311 ? 23.027 0.667 -15.113 1.00 93.44 311 ASP A N 1
ATOM 2411 C CA . ASP A 1 311 ? 22.021 1.715 -14.980 1.00 93.44 311 ASP A CA 1
ATOM 2412 C C . ASP A 1 311 ? 21.363 2.034 -16.336 1.00 93.44 311 ASP A C 1
ATOM 2414 O O . ASP A 1 311 ? 21.769 1.516 -17.376 1.00 93.44 311 ASP A O 1
ATOM 2418 N N . GLU A 1 312 ? 20.336 2.887 -16.333 1.00 93.19 312 GLU A N 1
ATOM 2419 C CA . GLU A 1 312 ? 19.597 3.277 -17.547 1.00 93.19 312 GLU A CA 1
ATOM 2420 C C . GLU A 1 312 ? 20.517 3.826 -18.657 1.00 93.19 312 GLU A C 1
ATOM 2422 O O . GLU A 1 312 ? 20.460 3.317 -19.778 1.00 93.19 312 GLU A O 1
ATOM 2427 N N . PRO A 1 313 ? 21.441 4.779 -18.402 1.00 95.81 313 PRO A N 1
ATOM 2428 C CA . PRO A 1 313 ? 22.375 5.223 -19.437 1.00 95.81 313 PRO A CA 1
ATOM 2429 C C . PRO A 1 313 ? 23.240 4.090 -20.003 1.00 95.81 313 PRO A C 1
ATOM 2431 O O . PRO A 1 313 ? 23.456 4.023 -21.217 1.00 95.81 313 PRO A O 1
ATOM 2434 N N . GLY A 1 314 ? 23.734 3.193 -19.144 1.00 94.12 314 GLY A N 1
ATOM 2435 C CA . GLY A 1 314 ? 24.511 2.031 -19.560 1.00 94.12 314 GLY A CA 1
ATOM 2436 C C . GLY A 1 314 ? 23.704 1.062 -20.425 1.00 94.12 314 GLY A C 1
ATOM 2437 O O . GLY A 1 314 ? 24.197 0.613 -21.463 1.00 94.12 314 GLY A O 1
ATOM 2438 N N . ALA A 1 315 ? 22.460 0.783 -20.038 1.00 95.31 315 ALA A N 1
ATOM 2439 C CA . ALA A 1 315 ? 21.552 -0.089 -2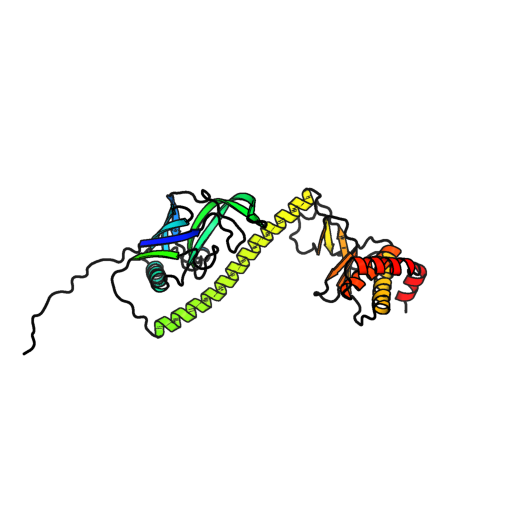0.774 1.00 95.31 315 ALA A CA 1
ATOM 2440 C C . ALA A 1 315 ? 21.170 0.501 -22.142 1.00 95.31 315 ALA A C 1
ATOM 2442 O O . ALA A 1 315 ? 21.239 -0.206 -23.146 1.00 95.31 315 ALA A O 1
ATOM 2443 N N . VAL A 1 316 ? 20.909 1.810 -22.231 1.00 95.06 316 VAL A N 1
ATOM 2444 C CA . VAL A 1 316 ? 20.637 2.515 -23.500 1.00 95.06 316 VAL A CA 1
ATOM 2445 C C . VAL A 1 316 ? 21.828 2.451 -24.464 1.00 95.06 316 VAL A C 1
ATOM 2447 O O . VAL A 1 316 ? 21.662 2.207 -25.664 1.00 95.06 316 VAL A O 1
ATOM 2450 N N . LEU A 1 317 ? 23.055 2.640 -23.968 1.00 96.19 317 LEU A N 1
ATOM 2451 C CA . LEU A 1 317 ? 24.259 2.487 -24.796 1.00 96.19 317 LEU A CA 1
ATOM 2452 C C . LEU A 1 317 ? 24.412 1.046 -25.296 1.00 96.19 317 LEU A C 1
ATOM 2454 O O . LEU A 1 317 ? 24.775 0.814 -26.456 1.00 96.19 317 LEU A O 1
ATOM 2458 N N . PHE A 1 318 ? 24.109 0.076 -24.437 1.00 96.56 318 PHE A N 1
ATOM 2459 C CA . PHE A 1 318 ? 24.160 -1.334 -24.789 1.00 96.56 318 PHE A CA 1
ATOM 2460 C C . PHE A 1 318 ? 23.075 -1.722 -25.803 1.00 96.56 318 PHE A C 1
ATOM 2462 O O . PHE A 1 318 ? 23.352 -2.456 -26.751 1.00 96.56 318 PHE A O 1
ATOM 2469 N N . GLU A 1 319 ? 21.874 -1.160 -25.689 1.00 96.88 319 GLU A N 1
ATOM 2470 C CA . GLU A 1 319 ? 20.787 -1.313 -26.655 1.00 96.88 319 GLU A CA 1
ATOM 2471 C C . GLU A 1 319 ? 21.199 -0.827 -28.050 1.00 96.88 319 GLU A C 1
ATOM 2473 O O . GLU A 1 319 ? 20.952 -1.507 -29.049 1.00 96.88 319 GLU A O 1
ATOM 2478 N N . ALA A 1 320 ? 21.871 0.324 -28.139 1.00 95.81 320 ALA A N 1
ATOM 2479 C CA . ALA A 1 320 ? 22.372 0.846 -29.407 1.00 95.81 320 ALA A CA 1
ATOM 2480 C C . ALA A 1 320 ? 23.415 -0.095 -30.037 1.00 95.81 320 ALA A C 1
ATOM 2482 O O . ALA A 1 320 ? 23.349 -0.381 -31.239 1.00 95.81 320 ALA A O 1
ATOM 2483 N N . LYS A 1 321 ? 24.334 -0.638 -29.222 1.00 97.12 321 LYS A N 1
ATOM 2484 C CA . LYS A 1 321 ? 25.294 -1.673 -29.646 1.00 97.12 321 LYS A CA 1
ATOM 2485 C C . LYS A 1 321 ? 24.563 -2.921 -30.152 1.00 97.12 321 LYS A C 1
ATOM 2487 O O . LYS A 1 321 ? 24.866 -3.406 -31.242 1.00 97.12 321 LYS A O 1
ATOM 2492 N N . ALA A 1 322 ? 23.566 -3.401 -29.412 1.00 96.56 322 ALA A N 1
ATOM 2493 C CA . ALA A 1 322 ? 22.756 -4.555 -29.786 1.00 96.56 322 ALA A CA 1
ATOM 2494 C C . ALA A 1 322 ? 22.015 -4.325 -31.109 1.00 96.56 322 ALA A C 1
ATOM 2496 O O . ALA A 1 322 ? 22.033 -5.178 -31.994 1.00 96.56 322 ALA A O 1
ATOM 2497 N N . ALA A 1 323 ? 21.403 -3.153 -31.286 1.00 95.69 323 ALA A N 1
ATOM 2498 C CA . ALA A 1 323 ? 20.677 -2.798 -32.498 1.00 95.69 323 ALA A CA 1
ATOM 2499 C C . ALA A 1 323 ? 21.584 -2.745 -33.737 1.00 95.69 323 ALA A C 1
ATOM 2501 O O . ALA A 1 323 ? 21.116 -3.042 -34.842 1.00 95.69 323 ALA A O 1
ATOM 2502 N N . ALA A 1 324 ? 22.852 -2.356 -33.578 1.00 95.81 324 ALA A N 1
ATOM 2503 C CA . ALA A 1 324 ? 23.860 -2.391 -34.638 1.00 95.81 324 ALA A CA 1
ATOM 2504 C C . ALA A 1 324 ? 24.344 -3.820 -34.942 1.00 95.81 324 ALA A C 1
ATOM 2506 O O . ALA A 1 324 ? 24.623 -4.131 -36.096 1.00 95.81 324 ALA A O 1
ATOM 2507 N N . ALA A 1 325 ? 24.383 -4.690 -33.930 1.00 94.31 325 ALA A N 1
ATOM 2508 C CA . ALA A 1 325 ? 24.776 -6.095 -34.048 1.00 94.31 325 ALA A CA 1
ATOM 2509 C C . ALA A 1 325 ? 23.651 -7.031 -34.536 1.00 94.31 325 ALA A C 1
ATOM 2511 O O . ALA A 1 325 ? 23.870 -8.233 -34.658 1.00 94.31 325 ALA A O 1
ATOM 2512 N N . TYR A 1 326 ? 22.447 -6.513 -34.804 1.00 95.44 326 TYR A N 1
ATOM 2513 C CA . TYR A 1 326 ? 21.303 -7.331 -35.206 1.00 95.44 326 TYR A CA 1
ATOM 2514 C C . TYR A 1 326 ? 21.557 -8.036 -36.558 1.00 95.44 326 TYR A C 1
ATOM 2516 O O . TYR A 1 326 ? 21.629 -7.355 -37.584 1.00 95.44 326 TYR A O 1
ATOM 2524 N N . PRO A 1 327 ? 21.608 -9.382 -36.607 1.00 90.75 327 PRO A N 1
ATOM 2525 C CA . PRO A 1 327 ? 22.022 -10.121 -37.807 1.00 90.75 327 PRO A CA 1
ATOM 2526 C C . PRO A 1 327 ? 20.897 -10.275 -38.850 1.00 90.75 327 PRO A C 1
ATOM 2528 O O . PRO A 1 327 ? 21.069 -10.864 -39.914 1.00 90.75 327 PRO A O 1
ATOM 2531 N N . GLY A 1 328 ? 19.710 -9.736 -38.565 1.00 89.62 328 GLY A N 1
ATOM 2532 C CA . GLY A 1 328 ? 18.541 -9.861 -39.425 1.00 89.62 328 GLY A CA 1
ATOM 2533 C C . GLY A 1 328 ? 17.692 -11.105 -39.128 1.00 89.62 328 GLY A C 1
ATOM 2534 O O . GLY A 1 328 ? 18.133 -12.059 -38.482 1.00 89.62 328 GLY A O 1
ATOM 2535 N N . PRO A 1 329 ? 16.434 -11.118 -39.596 1.00 80.88 329 PRO A N 1
ATOM 2536 C CA . PRO A 1 329 ? 15.443 -12.113 -39.182 1.00 80.88 329 PRO A CA 1
ATOM 2537 C C . PRO A 1 329 ? 15.763 -13.535 -39.666 1.00 80.88 329 PRO A C 1
ATOM 2539 O O . PRO A 1 329 ? 15.475 -14.502 -38.965 1.00 80.88 329 PRO A O 1
ATOM 2542 N N . VAL A 1 330 ? 16.390 -13.674 -40.840 1.00 79.38 330 VAL A N 1
ATOM 2543 C CA . VAL A 1 330 ? 16.750 -14.982 -41.420 1.00 79.38 330 VAL A CA 1
ATOM 2544 C C . VAL A 1 330 ? 17.846 -15.668 -40.608 1.00 79.38 330 VAL A C 1
ATOM 2546 O O . VAL A 1 330 ? 17.787 -16.876 -40.381 1.00 79.38 330 VAL A O 1
ATOM 2549 N N . GLU A 1 331 ? 18.849 -14.912 -40.167 1.00 82.12 331 GLU A N 1
ATOM 2550 C CA . GLU A 1 331 ? 19.974 -15.457 -39.413 1.00 82.12 331 GLU A CA 1
ATOM 2551 C C . GLU A 1 331 ? 19.577 -15.794 -37.974 1.00 82.12 331 GLU A C 1
ATOM 2553 O O . GLU A 1 331 ? 19.870 -16.893 -37.507 1.00 82.12 331 GLU A O 1
ATOM 2558 N N . VAL A 1 332 ? 18.783 -14.930 -37.329 1.00 81.50 332 VAL A N 1
ATOM 2559 C CA . VAL A 1 332 ? 18.168 -15.221 -36.025 1.00 81.50 332 VAL A CA 1
ATOM 2560 C C . VAL A 1 332 ? 17.338 -16.504 -36.063 1.00 81.50 332 VAL A C 1
ATOM 2562 O O . VAL A 1 332 ? 17.442 -17.334 -35.161 1.00 81.50 332 VAL A O 1
ATOM 2565 N N . ALA A 1 333 ? 16.530 -16.707 -37.109 1.00 73.88 333 ALA A N 1
ATOM 2566 C CA . ALA A 1 333 ? 15.725 -17.918 -37.226 1.00 73.88 333 ALA A CA 1
ATOM 2567 C C . ALA A 1 333 ? 16.601 -19.181 -37.250 1.00 73.88 333 ALA A C 1
ATOM 2569 O O . ALA A 1 333 ? 16.232 -20.176 -36.639 1.00 73.88 333 ALA A O 1
ATOM 2570 N N . ARG A 1 334 ? 17.782 -19.141 -37.885 1.00 72.94 334 ARG A N 1
ATOM 2571 C CA . ARG A 1 334 ? 18.722 -20.278 -37.928 1.00 72.94 334 ARG A CA 1
ATOM 2572 C C . ARG A 1 334 ? 19.309 -20.630 -36.561 1.00 72.94 334 ARG A C 1
ATOM 2574 O O . ARG A 1 334 ? 19.653 -21.790 -36.356 1.00 72.94 334 ARG A O 1
ATOM 2581 N N . TRP A 1 335 ? 19.426 -19.670 -35.645 1.00 70.44 335 TRP A N 1
ATOM 2582 C CA . TRP A 1 335 ? 19.955 -19.902 -34.296 1.00 70.44 335 TRP A CA 1
ATOM 2583 C C . TRP A 1 335 ? 18.986 -20.665 -33.392 1.00 70.44 335 TRP A C 1
ATOM 2585 O O . TRP A 1 335 ? 19.432 -21.330 -32.469 1.00 70.44 335 TRP A O 1
ATOM 2595 N N . LEU A 1 336 ? 17.677 -20.614 -33.662 1.00 63.62 336 LEU A N 1
ATOM 2596 C CA . LEU A 1 336 ? 16.686 -21.385 -32.902 1.00 63.62 336 LEU A CA 1
ATOM 2597 C C . LEU A 1 336 ? 16.671 -22.885 -33.241 1.00 63.62 336 LEU A C 1
ATOM 2599 O O . LEU A 1 336 ? 16.099 -23.664 -32.485 1.00 63.62 336 LEU A O 1
ATOM 2603 N N . TRP A 1 337 ? 17.256 -23.283 -34.375 1.00 54.78 337 TRP A N 1
ATOM 2604 C CA . TRP A 1 337 ? 17.289 -24.673 -34.855 1.00 54.78 337 TRP A CA 1
ATOM 2605 C C . TRP A 1 337 ? 18.645 -25.362 -34.634 1.00 54.78 337 TRP A C 1
ATOM 2607 O O . TRP A 1 337 ? 18.879 -26.435 -35.190 1.00 54.78 337 TRP A O 1
ATOM 2617 N N . ARG A 1 338 ? 19.545 -24.734 -33.872 1.00 51.81 338 ARG A N 1
ATOM 2618 C CA . ARG A 1 338 ? 20.833 -25.293 -33.444 1.00 51.81 338 ARG A CA 1
ATOM 2619 C C . ARG A 1 338 ? 20.812 -25.551 -31.947 1.00 51.81 338 ARG A C 1
ATOM 2621 O O . ARG A 1 338 ? 21.412 -26.568 -31.550 1.00 51.81 338 ARG A O 1
#